Protein AF-0000000066933000 (afdb_homodimer)

Solvent-accessible surface area (backbone atoms only — not comparable to full-atom values): 19437 Å² total; per-residue (Å²): 135,85,81,77,76,78,80,75,81,78,77,77,77,77,74,79,70,77,75,73,72,78,76,75,76,78,71,86,73,75,56,60,45,64,67,55,43,50,50,52,51,55,52,52,48,42,40,51,27,33,88,47,58,68,61,16,49,54,48,44,64,66,39,42,28,76,71,16,34,32,34,24,52,22,59,24,55,76,69,72,42,78,71,90,50,71,71,32,72,26,35,65,54,39,50,55,54,54,72,73,40,86,55,52,41,56,75,41,80,74,46,74,30,39,23,71,42,44,25,33,37,39,35,35,36,32,41,36,49,68,72,33,80,40,70,27,42,30,39,38,43,31,38,45,42,96,89,68,19,35,42,30,35,44,36,24,19,18,29,48,39,49,34,51,21,64,53,31,45,77,41,75,50,78,74,84,125,135,84,81,77,77,77,78,74,80,79,78,78,79,77,76,79,71,77,76,72,73,80,74,74,76,78,72,87,74,74,57,62,44,63,68,54,42,49,49,52,52,54,52,50,48,42,40,50,27,33,88,47,58,67,59,17,49,55,49,44,63,66,39,42,28,75,72,16,34,33,32,25,51,22,58,24,56,75,68,72,44,79,70,90,50,71,70,31,72,26,33,65,54,38,51,53,53,53,71,72,40,84,55,52,42,58,76,41,81,74,46,76,32,39,24,71,42,44,25,36,36,37,34,36,35,31,40,36,49,68,75,33,80,41,70,28,42,30,40,37,42,31,37,45,42,96,88,69,19,34,40,30,35,44,35,24,19,17,30,48,39,49,34,49,21,64,53,31,44,75,44,75,48,78,74,85,125

Organism: NCBI:txid1442368

pLDDT: mean 86.89, std 22.93, range [28.78, 99.0]

Foldseek 3Di:
DPPPPPPPPPPPPPPPPPPPDPPPDPPPQFFQDLVLQVVLVVLVLCLQQPPPLVSNLVSLVVAADQQEWEFEQLVCVLVVHDHDDTPDTGSVRVSVVRSPDHHFPQKAWPDWDRDPRFKIKTWIWGQGQAQSPDIKTKMWIFGADSSRHTRYIYMYIDSVRNCVNNPDDDDDDDDPD/DPPPPPPDPPPPPPPPPPPPDDPPDPPPQFFQDLVLQVVLVVLVLCLQQPPPLVSNLVSLVVAADQQEWEFEQLVCVLVVHDHDDTPDTGSVRVSVVRSPDHHFDQKAWPDWDRDPRFKIKTWIWGQGQAQSPDIKTKMWIFGADSSRHTRYIYMYIDSVRNCVNNPDDDDDDDPPD

Structure (mmCIF, N/CA/C/O backbone):
data_AF-0000000066933000-model_v1
#
loop_
_entity.id
_entity.type
_entity.pdbx_description
1 polymer 'SnoaL-like domain-containing protein'
#
loop_
_atom_site.group_PDB
_atom_site.id
_atom_site.type_symbol
_atom_site.label_atom_id
_atom_site.label_alt_id
_atom_site.label_comp_id
_atom_site.label_asym_id
_atom_site.label_entity_id
_atom_site.label_seq_id
_atom_site.pdbx_PDB_ins_code
_atom_site.Cartn_x
_atom_site.Cartn_y
_atom_site.Cartn_z
_atom_site.occupancy
_atom_site.B_iso_or_equiv
_atom_site.auth_seq_id
_atom_site.auth_comp_id
_atom_site.auth_asym_id
_atom_site.auth_atom_id
_atom_site.pdbx_PDB_model_num
ATOM 1 N N . MET A 1 1 ? 15.797 6.723 -64.125 1 30.34 1 MET A N 1
ATOM 2 C CA . MET A 1 1 ? 15.055 7.508 -63.125 1 30.34 1 MET A CA 1
ATOM 3 C C . MET A 1 1 ? 14.555 6.621 -62 1 30.34 1 MET A C 1
ATOM 5 O O . MET A 1 1 ? 13.703 5.758 -62.188 1 30.34 1 MET A O 1
ATOM 9 N N . LYS A 1 2 ? 15.508 6.234 -61.031 1 42.03 2 LYS A N 1
ATOM 10 C CA . LYS A 1 2 ? 15.336 5.355 -59.875 1 42.03 2 LYS A CA 1
ATOM 11 C C . LYS A 1 2 ? 14.344 5.945 -58.875 1 42.03 2 LYS A C 1
ATOM 13 O O . LYS A 1 2 ? 14.5 7.086 -58.438 1 42.03 2 LYS A O 1
ATOM 18 N N . VAL A 1 3 ? 13.055 5.547 -58.969 1 38.25 3 VAL A N 1
ATOM 19 C CA . VAL A 1 3 ? 11.945 5.922 -58.094 1 38.25 3 VAL A CA 1
ATOM 20 C C . VAL A 1 3 ? 12.258 5.535 -56.656 1 38.25 3 VAL A C 1
ATOM 22 O O . VAL A 1 3 ? 12.492 4.363 -56.344 1 38.25 3 VAL A O 1
ATOM 25 N N . LEU A 1 4 ? 13.008 6.371 -55.938 1 39.5 4 LEU A N 1
ATOM 26 C CA . LEU A 1 4 ? 13.219 6.312 -54.5 1 39.5 4 LEU A CA 1
ATOM 27 C C . LEU A 1 4 ? 11.891 6.371 -53.75 1 39.5 4 LEU A C 1
ATOM 29 O O . LEU A 1 4 ? 11.18 7.379 -53.812 1 39.5 4 LEU A O 1
ATOM 33 N N . SER A 1 5 ? 11.172 5.234 -53.719 1 37.62 5 SER A N 1
ATOM 34 C CA . SER A 1 5 ? 9.969 5.164 -52.875 1 37.62 5 SER A CA 1
ATOM 35 C C . SER A 1 5 ? 10.289 5.398 -51.406 1 37.62 5 SER A C 1
ATOM 37 O O . SER A 1 5 ? 11.117 4.691 -50.844 1 37.62 5 SER A O 1
ATOM 39 N N . LEU A 1 6 ? 10.18 6.617 -51 1 39.97 6 LEU A N 1
ATOM 40 C CA . LEU A 1 6 ? 10.258 7.012 -49.594 1 39.97 6 LEU A CA 1
ATOM 41 C C . LEU A 1 6 ? 9.164 6.332 -48.781 1 39.97 6 LEU A C 1
ATOM 43 O O . LEU A 1 6 ? 7.977 6.48 -49.062 1 39.97 6 LEU A O 1
ATOM 47 N N . LEU A 1 7 ? 9.453 5.172 -48.125 1 38.19 7 LEU A N 1
ATOM 48 C CA . LEU A 1 7 ? 8.57 4.508 -47.188 1 38.19 7 LEU A CA 1
ATOM 49 C C . LEU A 1 7 ? 8.367 5.371 -45.938 1 38.19 7 LEU A C 1
ATOM 51 O O . LEU A 1 7 ? 9.336 5.762 -45.281 1 38.19 7 LEU A O 1
ATOM 55 N N . THR A 1 8 ? 7.371 6.234 -45.938 1 40.56 8 THR A N 1
ATOM 56 C CA . THR A 1 8 ? 7 7 -44.75 1 40.56 8 THR A CA 1
ATOM 57 C C . THR A 1 8 ? 6.57 6.074 -43.625 1 40.56 8 THR A C 1
ATOM 59 O O . THR A 1 8 ? 5.73 5.191 -43.844 1 40.56 8 THR A O 1
ATOM 62 N N . PRO A 1 9 ? 7.43 5.906 -42.625 1 40.84 9 PRO A N 1
ATOM 63 C CA . PRO A 1 9 ? 6.992 5.137 -41.438 1 40.84 9 PRO A CA 1
ATOM 64 C C . PRO A 1 9 ? 5.781 5.758 -40.75 1 40.84 9 PRO A C 1
ATOM 66 O O . PRO A 1 9 ? 5.777 6.957 -40.469 1 40.84 9 PRO A O 1
ATOM 69 N N . MET A 1 10 ? 4.562 5.262 -41.031 1 37.81 10 MET A N 1
ATOM 70 C CA . MET A 1 10 ? 3.387 5.648 -40.25 1 37.81 10 MET A CA 1
ATOM 71 C C . MET A 1 10 ? 3.541 5.25 -38.812 1 37.81 10 MET A C 1
ATOM 73 O O . MET A 1 10 ? 3.748 4.078 -38.5 1 37.81 10 MET A O 1
ATOM 77 N N . SER A 1 11 ? 3.982 6.168 -38 1 35.53 11 SER A N 1
ATOM 78 C CA . SER A 1 11 ? 4.004 6.016 -36.531 1 35.53 11 SER A CA 1
ATOM 79 C C . SER A 1 11 ? 2.598 5.816 -35.969 1 35.53 11 SER A C 1
ATOM 81 O O . SER A 1 11 ? 1.732 6.68 -36.156 1 35.53 11 SER A O 1
ATOM 83 N N . LEU A 1 12 ? 2.1 4.582 -35.875 1 37.06 12 LEU A N 1
ATOM 84 C CA . LEU A 1 12 ? 0.88 4.285 -35.125 1 37.06 12 LEU A CA 1
ATOM 85 C C . LEU A 1 12 ? 1.026 4.688 -33.656 1 37.06 12 LEU A C 1
ATOM 87 O O . LEU A 1 12 ? 1.862 4.133 -32.938 1 37.06 12 LEU A O 1
ATOM 91 N N . MET A 1 13 ? 0.668 5.891 -33.344 1 32.25 13 MET A N 1
ATOM 92 C CA . MET A 1 13 ? 0.475 6.277 -31.953 1 32.25 13 MET A CA 1
ATOM 93 C C . MET A 1 13 ? -0.605 5.426 -31.297 1 32.25 13 MET A C 1
ATOM 95 O O . MET A 1 13 ? -1.776 5.5 -31.672 1 32.25 13 MET A O 1
ATOM 99 N N . ALA A 1 14 ? -0.29 4.199 -30.859 1 34.88 14 ALA A N 1
ATOM 100 C CA . ALA A 1 14 ? -1.213 3.465 -30 1 34.88 14 ALA A CA 1
ATOM 101 C C . ALA A 1 14 ? -1.528 4.258 -28.734 1 34.88 14 ALA A C 1
ATOM 103 O O . ALA A 1 14 ? -0.643 4.512 -27.906 1 34.88 14 ALA A O 1
ATOM 104 N N . GLY A 1 15 ? -2.506 5.145 -28.797 1 30.02 15 GLY A N 1
ATOM 105 C CA . GLY A 1 15 ? -3.031 5.77 -27.594 1 30.02 15 GLY A CA 1
ATOM 106 C C . GLY A 1 15 ? -3.455 4.766 -26.547 1 30.02 15 GLY A C 1
ATOM 107 O O . GLY A 1 15 ? -4.273 3.881 -26.812 1 30.02 15 GLY A O 1
ATOM 108 N N . VAL A 1 16 ? -2.648 4.523 -25.547 1 33.88 16 VAL A N 1
ATOM 109 C CA . VAL A 1 16 ? -3.002 3.73 -24.375 1 33.88 16 VAL A CA 1
ATOM 110 C C . VAL A 1 16 ? -4.203 4.355 -23.672 1 33.88 16 VAL A C 1
ATOM 112 O O . VAL A 1 16 ? -4.09 5.434 -23.078 1 33.88 16 VAL A O 1
ATOM 115 N N . MET A 1 17 ? -5.445 4.254 -24.219 1 28.78 17 MET A N 1
ATOM 116 C CA . MET A 1 17 ? -6.609 4.605 -23.406 1 28.78 17 MET A CA 1
ATOM 117 C C . MET A 1 17 ? -6.594 3.865 -22.078 1 28.78 17 MET A C 1
ATOM 119 O O . MET A 1 17 ? -6.391 2.65 -22.047 1 28.78 17 MET A O 1
ATOM 123 N N . ALA A 1 18 ? -6.32 4.527 -21.078 1 33.41 18 ALA A N 1
ATOM 124 C CA . ALA A 1 18 ? -6.559 3.994 -19.734 1 33.41 18 ALA A CA 1
ATOM 125 C C . ALA A 1 18 ? -7.984 3.477 -19.594 1 33.41 18 ALA A C 1
ATOM 127 O O . ALA A 1 18 ? -8.945 4.246 -19.703 1 33.41 18 ALA A O 1
ATOM 128 N N . ALA A 1 19 ? -8.289 2.264 -20.016 1 29.55 19 ALA A N 1
ATOM 129 C CA . ALA A 1 19 ? -9.617 1.689 -19.844 1 29.55 19 ALA A CA 1
ATOM 130 C C . ALA A 1 19 ? -10.141 1.921 -18.422 1 29.55 19 ALA A C 1
ATOM 132 O O . ALA A 1 19 ? -9.508 1.52 -17.453 1 29.55 19 ALA A O 1
ATOM 133 N N . ALA A 1 20 ? -10.961 2.979 -18.203 1 35.22 20 ALA A N 1
ATOM 134 C CA . ALA A 1 20 ? -11.734 3.129 -16.969 1 35.22 20 ALA A CA 1
ATOM 135 C C . ALA A 1 20 ? -12.383 1.807 -16.562 1 35.22 20 ALA A C 1
ATOM 137 O O . ALA A 1 20 ? -12.938 1.097 -17.406 1 35.22 20 ALA A O 1
ATOM 138 N N . THR A 1 21 ? -11.961 1.169 -15.609 1 32.56 21 THR A N 1
ATOM 139 C CA . THR A 1 21 ? -12.602 -0.051 -15.133 1 32.56 21 THR A CA 1
ATOM 140 C C . THR A 1 21 ? -14.117 0.145 -15.008 1 32.56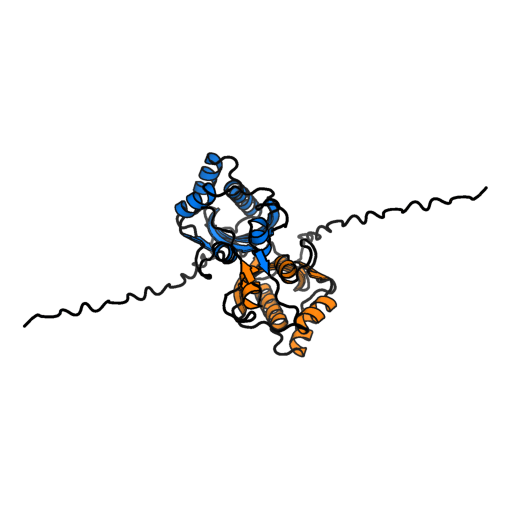 21 THR A C 1
ATOM 142 O O . THR A 1 21 ? -14.57 1.124 -14.414 1 32.56 21 THR A O 1
ATOM 145 N N . PRO A 1 22 ? -14.891 -0.448 -15.828 1 33.5 22 PRO A N 1
ATOM 146 C CA . PRO A 1 22 ? -16.344 -0.308 -15.719 1 33.5 22 PRO A CA 1
ATOM 147 C C . PRO A 1 22 ? -16.828 -0.381 -14.273 1 33.5 22 PRO A C 1
ATOM 149 O O . PRO A 1 22 ? -16.359 -1.219 -13.5 1 33.5 22 PRO A O 1
ATOM 152 N N . LYS A 1 23 ? -17.328 0.683 -13.711 1 37.75 23 LYS A N 1
ATOM 153 C CA . LYS A 1 23 ? -18.109 0.602 -12.477 1 37.75 23 LYS A CA 1
ATOM 154 C C . LYS A 1 23 ? -19.297 -0.342 -12.633 1 37.75 23 LYS A C 1
ATOM 156 O O . LYS A 1 23 ? -20.078 -0.206 -13.57 1 37.75 23 LYS A O 1
ATOM 161 N N . ARG A 1 24 ? -19.203 -1.498 -12.148 1 38.12 24 ARG A N 1
ATOM 162 C CA . ARG A 1 24 ? -20.328 -2.43 -12.172 1 38.12 24 ARG A CA 1
ATOM 163 C C . ARG A 1 24 ? -21.625 -1.733 -11.766 1 38.12 24 ARG A C 1
ATOM 165 O O . ARG A 1 24 ? -21.625 -0.831 -10.93 1 38.12 24 ARG A O 1
ATOM 172 N N . ASP A 1 25 ? -22.641 -1.711 -12.531 1 37.75 25 ASP A N 1
ATOM 173 C CA . ASP A 1 25 ? -24 -1.274 -12.227 1 37.75 25 ASP A CA 1
ATOM 174 C C . ASP A 1 25 ? -24.438 -1.767 -10.852 1 37.75 25 ASP A C 1
ATOM 176 O O . ASP A 1 25 ? -24.203 -2.924 -10.492 1 37.75 25 ASP A O 1
ATOM 180 N N . ALA A 1 26 ? -24.625 -1.041 -9.859 1 42.19 26 ALA A N 1
ATOM 181 C CA . ALA A 1 26 ? -25.094 -1.275 -8.5 1 42.19 26 ALA A CA 1
ATOM 182 C C . ALA A 1 26 ? -26.234 -2.293 -8.477 1 42.19 26 ALA A C 1
ATOM 184 O O . ALA A 1 26 ? -26.859 -2.514 -7.438 1 42.19 26 ALA A O 1
ATOM 185 N N . SER A 1 27 ? -26.844 -2.584 -9.562 1 41.94 27 SER A N 1
ATOM 186 C CA . SER A 1 27 ? -28.047 -3.365 -9.266 1 41.94 27 SER A CA 1
ATOM 187 C C . SER A 1 27 ? -27.75 -4.496 -8.297 1 41.94 27 SER A C 1
ATOM 189 O O . SER A 1 27 ? -28.234 -4.496 -7.16 1 41.94 27 SER A O 1
ATOM 191 N N . TRP A 1 28 ? -28.188 -5.93 -8.656 1 43.16 28 TRP A N 1
ATOM 192 C CA . TRP A 1 28 ? -28.422 -7.07 -7.773 1 43.16 28 TRP A CA 1
ATOM 193 C C . TRP A 1 28 ? -27.109 -7.641 -7.246 1 43.16 28 TRP A C 1
ATOM 195 O O . TRP A 1 28 ? -27.078 -8.766 -6.738 1 43.16 28 TRP A O 1
ATOM 205 N N . GLN A 1 29 ? -25.953 -7.266 -7.746 1 56.78 29 GLN A N 1
ATOM 206 C CA . GLN A 1 29 ? -24.875 -8.148 -7.328 1 56.78 29 GLN A CA 1
ATOM 207 C C . GLN A 1 29 ? -24.438 -7.844 -5.898 1 56.78 29 GLN A C 1
ATOM 209 O O . GLN A 1 29 ? -24.141 -6.695 -5.566 1 56.78 29 GLN A O 1
ATOM 214 N N . SER A 1 30 ? -24.688 -8.82 -4.988 1 81.38 30 SER A N 1
ATOM 215 C CA . SER A 1 30 ? -24.375 -8.797 -3.562 1 81.38 30 SER A CA 1
ATOM 216 C C . SER A 1 30 ? -22.922 -8.438 -3.324 1 81.38 30 SER A C 1
ATOM 218 O O . SER A 1 30 ? -22.047 -8.766 -4.141 1 81.38 30 SER A O 1
ATOM 220 N N . CYS A 1 31 ? -22.719 -7.59 -2.469 1 93.62 31 CYS A N 1
ATOM 221 C CA . CYS A 1 31 ? -21.375 -7.203 -2.033 1 93.62 31 CYS A CA 1
ATOM 222 C C . CYS A 1 31 ? -20.578 -8.422 -1.612 1 93.62 31 CYS A C 1
ATOM 224 O O . CYS A 1 31 ? -21.141 -9.422 -1.159 1 93.62 31 CYS A O 1
ATOM 226 N N . VAL A 1 32 ? -19.297 -8.367 -1.973 1 97.69 32 VAL A N 1
ATOM 227 C CA . VAL A 1 32 ? -18.391 -9.375 -1.433 1 97.69 32 VAL A CA 1
ATOM 228 C C . VAL A 1 32 ? -18.547 -9.461 0.084 1 97.69 32 VAL A C 1
ATOM 230 O O . VAL A 1 32 ? -18.578 -8.43 0.766 1 97.69 32 VAL A O 1
ATOM 233 N N . SER A 1 33 ? -18.734 -10.641 0.58 1 97.06 33 SER A N 1
ATOM 234 C CA . SER A 1 33 ? -18.797 -10.805 2.027 1 97.06 33 SER A CA 1
ATOM 235 C C . SER A 1 33 ? -17.406 -10.836 2.654 1 97.06 33 SER A C 1
ATOM 237 O O . SER A 1 33 ? -16.422 -11.094 1.965 1 97.06 33 SER A O 1
ATOM 239 N N . GLN A 1 34 ? -17.375 -10.602 3.941 1 97.31 34 GLN A N 1
ATOM 240 C CA . GLN A 1 34 ? -16.094 -10.695 4.648 1 97.31 34 GLN A CA 1
ATOM 241 C C . GLN A 1 34 ? -15.523 -12.109 4.578 1 97.31 34 GLN A C 1
ATOM 243 O O . GLN A 1 34 ? -14.312 -12.289 4.434 1 97.31 34 GLN A O 1
ATOM 248 N N . ALA A 1 35 ? -16.359 -13.055 4.664 1 98.12 35 ALA A N 1
ATOM 249 C CA . ALA A 1 35 ? -15.93 -14.445 4.566 1 98.12 35 ALA A CA 1
ATOM 250 C C . ALA A 1 35 ? -15.336 -14.734 3.191 1 98.12 35 ALA A C 1
ATOM 252 O O . ALA A 1 35 ? -14.305 -15.406 3.082 1 98.12 35 ALA A O 1
ATOM 253 N N . ASP A 1 36 ? -15.977 -14.25 2.146 1 98.31 36 ASP A N 1
ATOM 254 C CA . ASP A 1 36 ? -15.438 -14.406 0.797 1 98.31 36 ASP A CA 1
ATOM 255 C C . ASP A 1 36 ? -14.086 -13.711 0.658 1 98.31 36 ASP A C 1
ATOM 257 O O . ASP A 1 36 ? -13.156 -14.258 0.059 1 98.31 36 ASP A O 1
ATOM 261 N N . ALA A 1 37 ? -14.008 -12.562 1.229 1 98.75 37 ALA A N 1
ATOM 262 C CA . ALA A 1 37 ? -12.766 -11.797 1.175 1 98.75 37 ALA A CA 1
ATOM 263 C C . ALA A 1 37 ? -11.617 -12.586 1.803 1 98.75 37 ALA A C 1
ATOM 265 O O . ALA A 1 37 ? -10.539 -12.703 1.214 1 98.75 37 ALA A O 1
ATOM 266 N N . GLU A 1 38 ? -11.852 -13.102 2.934 1 98.81 38 GLU A N 1
ATOM 267 C CA . GLU A 1 38 ? -10.828 -13.875 3.637 1 98.81 38 GLU A CA 1
ATOM 268 C C . GLU A 1 38 ?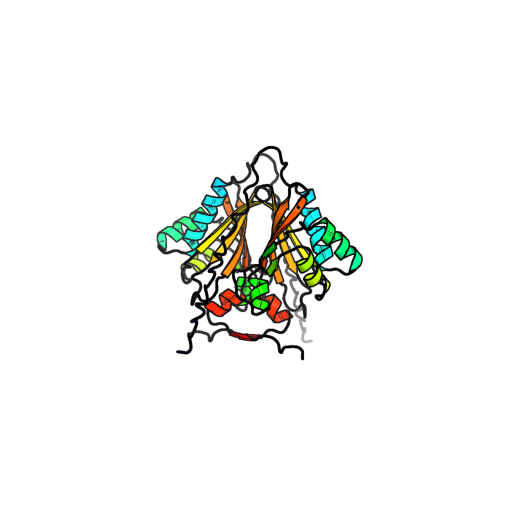 -10.453 -15.133 2.859 1 98.81 38 GLU A C 1
ATOM 270 O O . GLU A 1 38 ? -9.281 -15.492 2.779 1 98.81 38 GLU A O 1
ATOM 275 N N . SER A 1 39 ? -11.422 -15.727 2.283 1 98.81 39 SER A N 1
ATOM 276 C CA . SER A 1 39 ? -11.172 -16.906 1.468 1 98.81 39 SER A CA 1
ATOM 277 C C . SER A 1 39 ? -10.312 -16.578 0.252 1 98.81 39 SER A C 1
ATOM 279 O O . SER A 1 39 ? -9.383 -17.312 -0.087 1 98.81 39 SER A O 1
ATOM 281 N N . ILE A 1 40 ? -10.617 -15.531 -0.375 1 98.88 40 ILE A N 1
ATOM 282 C CA . ILE A 1 40 ? -9.891 -15.07 -1.552 1 98.88 40 ILE A CA 1
ATOM 283 C C . ILE A 1 40 ? -8.43 -14.805 -1.182 1 98.88 40 ILE A C 1
ATOM 285 O O . ILE A 1 40 ? -7.516 -15.266 -1.87 1 98.88 40 ILE A O 1
ATOM 289 N N . VAL A 1 41 ? -8.195 -14.141 -0.085 1 98.94 41 VAL A N 1
ATOM 290 C CA . VAL A 1 41 ? -6.832 -13.82 0.339 1 98.94 41 VAL A CA 1
ATOM 291 C C . VAL A 1 41 ? -6.078 -15.102 0.675 1 98.94 41 VAL A C 1
ATOM 293 O O . VAL A 1 41 ? -4.918 -15.266 0.292 1 98.94 41 VAL A O 1
ATOM 296 N N . ASN A 1 42 ? -6.75 -16 1.328 1 98.81 42 ASN A N 1
ATOM 297 C CA . ASN A 1 42 ? -6.113 -17.281 1.656 1 98.81 42 ASN A CA 1
ATOM 298 C C . ASN A 1 42 ? -5.715 -18.047 0.4 1 98.81 42 ASN A C 1
ATOM 300 O O . ASN A 1 42 ? -4.637 -18.641 0.349 1 98.81 42 ASN A O 1
ATOM 304 N N . GLN A 1 43 ? -6.547 -18.047 -0.569 1 98.88 43 GLN A N 1
ATOM 305 C CA . GLN A 1 43 ? -6.223 -18.688 -1.841 1 98.88 43 GLN A CA 1
ATOM 306 C C . GLN A 1 43 ? -5.066 -17.969 -2.537 1 98.88 43 GLN A C 1
ATOM 308 O O . GLN A 1 43 ? -4.176 -18.625 -3.092 1 98.88 43 GLN A O 1
ATOM 313 N N . TYR A 1 44 ? -5.094 -16.703 -2.508 1 98.94 44 TYR A N 1
ATOM 314 C CA . TYR A 1 44 ? -4.008 -15.938 -3.119 1 98.94 44 TYR A CA 1
ATOM 315 C C . TYR A 1 44 ? -2.678 -16.266 -2.447 1 98.94 44 TYR A C 1
ATOM 317 O O . TYR A 1 44 ? -1.649 -16.375 -3.119 1 98.94 44 TYR A O 1
ATOM 325 N N . ILE A 1 45 ? -2.676 -16.438 -1.126 1 98.88 45 ILE A N 1
ATOM 326 C CA . ILE A 1 45 ? -1.479 -16.781 -0.367 1 98.88 45 ILE A CA 1
ATOM 327 C C . ILE A 1 45 ? -0.962 -18.156 -0.815 1 98.88 45 ILE A C 1
ATOM 329 O O . ILE A 1 45 ? 0.247 -18.344 -0.952 1 98.88 45 ILE A O 1
ATOM 333 N N . ILE A 1 46 ? -1.851 -19.109 -1.128 1 98.69 46 ILE A N 1
ATOM 334 C CA . ILE A 1 46 ? -1.463 -20.422 -1.641 1 98.69 46 ILE A CA 1
ATOM 335 C C . ILE A 1 46 ? -0.672 -20.25 -2.936 1 98.69 46 ILE A C 1
ATOM 337 O O . ILE A 1 46 ? 0.339 -20.922 -3.145 1 98.69 46 ILE A O 1
ATOM 341 N N . ILE A 1 47 ? -1.121 -19.359 -3.736 1 98.81 47 ILE A N 1
ATOM 342 C CA . ILE A 1 47 ? -0.454 -19.094 -5.008 1 98.81 47 ILE A CA 1
ATOM 343 C C . ILE A 1 47 ? 0.939 -18.531 -4.754 1 98.81 47 ILE A C 1
ATOM 345 O O . ILE A 1 47 ? 1.923 -18.984 -5.336 1 98.81 47 ILE A O 1
ATOM 349 N N . LEU A 1 48 ? 1.094 -17.594 -3.869 1 98.56 48 LEU A N 1
ATOM 350 C CA . LEU A 1 48 ? 2.357 -16.922 -3.605 1 98.56 48 LEU A CA 1
ATOM 351 C C . LEU A 1 48 ? 3.365 -17.875 -2.973 1 98.56 48 LEU A C 1
ATOM 353 O O . LEU A 1 48 ? 4.555 -17.828 -3.287 1 98.56 48 LEU A O 1
ATOM 357 N N . GLU A 1 49 ? 2.881 -18.672 -2.072 1 98.19 49 GLU A N 1
ATOM 358 C CA . GLU A 1 49 ? 3.771 -19.609 -1.385 1 98.19 49 GLU A CA 1
ATOM 359 C C . GLU A 1 49 ? 4.148 -20.781 -2.287 1 98.19 49 GLU A C 1
ATOM 361 O O . GLU A 1 49 ? 5.281 -21.266 -2.246 1 98.19 49 GLU A O 1
ATOM 366 N N . HIS A 1 50 ? 3.248 -21.312 -2.951 1 98.06 50 HIS A N 1
ATOM 367 C CA . HIS A 1 50 ? 3.254 -22.438 -3.873 1 98.06 50 HIS A CA 1
ATOM 368 C C . HIS A 1 50 ? 4.195 -23.531 -3.391 1 98.06 50 HIS A C 1
ATOM 370 O O . HIS A 1 50 ? 5.02 -24.047 -4.16 1 98.06 50 HIS A O 1
ATOM 376 N N . THR A 1 51 ? 4.082 -23.875 -2.162 1 97.19 51 THR A N 1
ATOM 377 C CA . THR A 1 51 ? 4.805 -25.016 -1.606 1 97.19 51 THR A CA 1
ATOM 378 C C . THR A 1 51 ? 4.48 -26.281 -2.379 1 97.19 51 THR A C 1
ATOM 380 O O . THR A 1 51 ? 5.316 -27.188 -2.475 1 97.19 51 THR A O 1
ATOM 383 N N . ASP A 1 52 ? 3.242 -26.391 -2.83 1 97.62 52 ASP A N 1
ATOM 384 C CA . ASP A 1 52 ? 2.777 -27.359 -3.807 1 97.62 52 ASP A CA 1
ATOM 385 C C . ASP A 1 52 ? 2.389 -26.688 -5.121 1 97.62 52 ASP A C 1
ATOM 387 O O . ASP A 1 52 ? 1.313 -26.094 -5.227 1 97.62 52 ASP A O 1
ATOM 391 N N . ALA A 1 53 ? 3.279 -26.891 -6.113 1 97.06 53 ALA A N 1
ATOM 392 C CA . ALA A 1 53 ? 3.125 -26.141 -7.363 1 97.06 53 ALA A CA 1
ATOM 393 C C . ALA A 1 53 ? 1.831 -26.531 -8.07 1 97.06 53 ALA A C 1
ATOM 395 O O . ALA A 1 53 ? 1.151 -25.688 -8.656 1 97.06 53 ALA A O 1
ATOM 396 N N . ALA A 1 54 ? 1.499 -27.734 -8.055 1 97.88 54 ALA A N 1
ATOM 397 C CA . ALA A 1 54 ? 0.285 -28.188 -8.719 1 97.88 54 ALA A CA 1
ATOM 398 C C . ALA A 1 54 ? -0.961 -27.625 -8.047 1 97.88 54 ALA A C 1
ATOM 400 O O . ALA A 1 54 ? -1.883 -27.156 -8.727 1 97.88 54 ALA A O 1
ATOM 401 N N . ALA A 1 55 ? -0.975 -27.703 -6.754 1 98.5 55 ALA A N 1
ATOM 402 C CA . ALA A 1 55 ? -2.1 -27.141 -6.004 1 98.5 55 ALA A CA 1
ATOM 403 C C . ALA A 1 55 ? -2.211 -25.641 -6.215 1 98.5 55 ALA A C 1
ATOM 405 O O . ALA A 1 55 ? -3.312 -25.109 -6.371 1 98.5 55 ALA A O 1
ATOM 406 N N . ALA A 1 56 ? -1.095 -25 -6.234 1 98.75 56 ALA A N 1
ATOM 407 C CA . ALA A 1 56 ? -1.072 -23.562 -6.461 1 98.75 56 ALA A CA 1
ATOM 408 C C . ALA A 1 56 ? -1.594 -23.219 -7.852 1 98.75 56 ALA A C 1
ATOM 410 O O . ALA A 1 56 ? -2.367 -22.266 -8.016 1 98.75 56 ALA A O 1
ATOM 411 N N . ASN A 1 57 ? -1.13 -23.969 -8.789 1 98.81 57 ASN A N 1
ATOM 412 C CA . ASN A 1 57 ? -1.602 -23.75 -10.148 1 98.81 57 ASN A CA 1
ATOM 413 C C . ASN A 1 57 ? -3.115 -23.922 -10.25 1 98.81 57 ASN A C 1
ATOM 415 O O . ASN A 1 57 ? -3.795 -23.078 -10.859 1 98.81 57 ASN A O 1
ATOM 419 N N . ALA A 1 58 ? -3.627 -24.938 -9.672 1 98.81 58 ALA A N 1
ATOM 420 C CA . ALA A 1 58 ? -5.066 -25.172 -9.695 1 98.81 58 ALA A CA 1
ATOM 421 C C . ALA A 1 58 ? -5.824 -24.031 -9.016 1 98.81 58 ALA A C 1
ATOM 423 O O . ALA A 1 58 ? -6.855 -23.578 -9.516 1 98.81 58 ALA A O 1
ATOM 424 N N . THR A 1 59 ? -5.301 -23.641 -7.914 1 98.88 59 THR A N 1
ATOM 425 C CA . THR A 1 59 ? -5.906 -22.516 -7.191 1 98.88 59 THR A CA 1
ATOM 426 C C . THR A 1 59 ? -5.891 -21.25 -8.047 1 98.88 59 THR A C 1
ATOM 428 O O . THR A 1 59 ? -6.898 -20.547 -8.141 1 98.88 59 THR A O 1
ATOM 431 N N . ALA A 1 60 ? -4.797 -20.984 -8.68 1 98.94 60 ALA A N 1
ATOM 432 C CA . ALA A 1 60 ? -4.664 -19.781 -9.516 1 98.94 60 ALA A CA 1
ATOM 433 C C . ALA A 1 60 ? -5.637 -19.828 -10.688 1 98.94 60 ALA A C 1
ATOM 435 O O . ALA A 1 60 ? -6.273 -18.828 -11.016 1 98.94 60 ALA A O 1
ATOM 436 N N . GLN A 1 61 ? -5.742 -21 -11.289 1 98.88 61 GLN A N 1
ATOM 437 C CA . GLN A 1 61 ? -6.652 -21.172 -12.422 1 98.88 61 GLN A CA 1
ATOM 438 C C . GLN A 1 61 ? -8.094 -20.859 -12.016 1 98.88 61 GLN A C 1
ATOM 440 O O . GLN A 1 61 ? -8.852 -20.281 -12.797 1 98.88 61 GLN A O 1
ATOM 445 N N . SER A 1 62 ? -8.422 -21.156 -10.875 1 98.81 62 SER A N 1
ATOM 446 C CA . SER A 1 62 ? -9.797 -20.969 -10.414 1 98.81 62 SER A CA 1
ATOM 447 C C . SER A 1 62 ? -10.023 -19.547 -9.914 1 98.81 62 SER A C 1
ATOM 449 O O . SER A 1 62 ? -11.086 -18.969 -10.133 1 98.81 62 SER A O 1
ATOM 451 N N . LEU A 1 63 ? -9.078 -18.953 -9.281 1 98.94 63 LEU A N 1
ATOM 452 C CA . LEU A 1 63 ? -9.242 -17.688 -8.562 1 98.94 63 LEU A CA 1
ATOM 453 C C . LEU A 1 63 ? -9.109 -16.516 -9.516 1 98.94 63 LEU A C 1
ATOM 455 O O . LEU A 1 63 ? -9.75 -15.477 -9.32 1 98.94 63 LEU A O 1
ATOM 459 N N . LEU A 1 64 ? -8.242 -16.641 -10.547 1 98.94 64 LEU A N 1
ATOM 460 C CA . LEU A 1 64 ? -7.941 -15.5 -11.406 1 98.94 64 LEU A CA 1
ATOM 461 C C . LEU A 1 64 ? -8.875 -15.469 -12.609 1 98.94 64 LEU A C 1
ATOM 463 O O . LEU A 1 64 ? -9.164 -16.5 -13.211 1 98.94 64 LEU A O 1
ATOM 467 N N . ASP A 1 65 ? -9.336 -14.273 -12.891 1 98.69 65 ASP A N 1
ATOM 468 C CA . ASP A 1 65 ? -10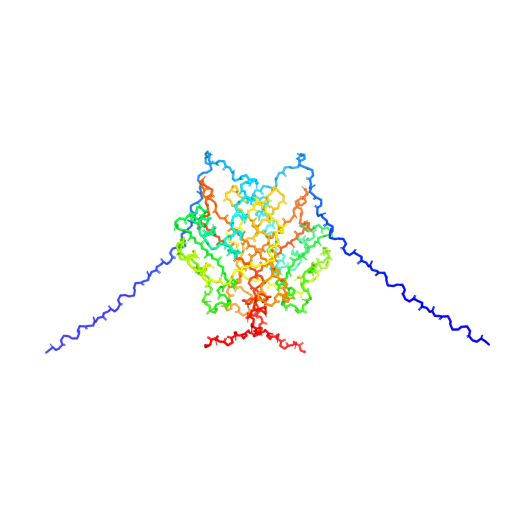.031 -14.047 -14.156 1 98.69 65 ASP A CA 1
ATOM 469 C C . ASP A 1 65 ? -9.094 -14.234 -15.344 1 98.69 65 ASP A C 1
ATOM 471 O O . ASP A 1 65 ? -7.887 -13.984 -15.234 1 98.69 65 ASP A O 1
ATOM 475 N N . GLU A 1 66 ? -9.594 -14.555 -16.516 1 98.19 66 GLU A N 1
ATOM 476 C CA . GLU A 1 66 ? -8.781 -14.797 -17.703 1 98.19 66 GLU A CA 1
ATOM 477 C C . GLU A 1 66 ? -7.988 -13.547 -18.094 1 98.19 66 GLU A C 1
ATOM 479 O O . GLU A 1 66 ? -6.867 -13.656 -18.594 1 98.19 66 GLU A O 1
ATOM 484 N N . ASN A 1 67 ? -8.539 -12.414 -17.812 1 98 67 ASN A N 1
ATOM 485 C CA . ASN A 1 67 ? -7.914 -11.156 -18.203 1 98 67 ASN A CA 1
ATOM 486 C C . ASN A 1 67 ? -7.285 -10.453 -17 1 98 67 ASN A C 1
ATOM 488 O O . ASN A 1 67 ? -7.211 -9.219 -16.969 1 98 67 ASN A O 1
ATOM 492 N N . TYR A 1 68 ? -6.949 -11.273 -16.062 1 98.81 68 TYR A N 1
ATOM 493 C CA . TYR A 1 68 ? -6.348 -10.766 -14.844 1 98.81 68 TYR A CA 1
ATOM 494 C C . TYR A 1 68 ? -5.223 -9.781 -15.156 1 98.81 68 TYR A C 1
ATOM 496 O O . TYR A 1 68 ? -4.398 -10.031 -16.031 1 98.81 68 TYR A O 1
ATOM 504 N N . ILE A 1 69 ? -5.164 -8.578 -14.383 1 98.88 69 ILE A N 1
ATOM 505 C CA . ILE A 1 69 ? -4.102 -7.586 -14.5 1 98.88 69 ILE A CA 1
ATOM 506 C C . ILE A 1 69 ? -3.543 -7.258 -13.125 1 98.88 69 ILE A C 1
ATOM 508 O O . ILE A 1 69 ? -4.301 -7.008 -12.18 1 98.88 69 ILE A O 1
ATOM 512 N N . GLU A 1 70 ? -2.275 -7.309 -13.039 1 98.88 70 GLU A N 1
ATOM 513 C CA . GLU A 1 70 ? -1.596 -6.848 -11.836 1 98.88 70 GLU A CA 1
ATOM 514 C C . GLU A 1 70 ? -0.767 -5.594 -12.117 1 98.88 70 GLU A C 1
ATOM 516 O O . GLU A 1 70 ? -0.041 -5.535 -13.109 1 98.88 70 GLU A O 1
ATOM 521 N N . THR A 1 71 ? -0.895 -4.578 -11.234 1 98.88 71 THR A N 1
ATOM 522 C CA . THR A 1 71 ? -0.103 -3.355 -11.32 1 98.88 71 THR A CA 1
ATOM 523 C C . THR A 1 71 ? 0.59 -3.064 -9.992 1 98.88 71 THR A C 1
ATOM 525 O O . THR A 1 71 ? -0.057 -3.023 -8.945 1 98.88 71 THR A O 1
ATOM 528 N N . SER A 1 72 ? 1.874 -2.895 -10.086 1 98.88 72 SER A N 1
ATOM 529 C CA . SER A 1 72 ? 2.664 -2.529 -8.922 1 98.88 72 SER A CA 1
ATOM 530 C C . SER A 1 72 ? 3.93 -1.777 -9.32 1 98.88 72 SER A C 1
ATOM 532 O O . SER A 1 72 ? 4.859 -2.367 -9.875 1 98.88 72 SER A O 1
ATOM 534 N N . ASP A 1 73 ? 4.055 -0.563 -8.953 1 98.88 73 ASP A N 1
ATOM 535 C CA . ASP A 1 73 ? 5.281 0.189 -9.203 1 98.88 73 ASP A CA 1
ATOM 536 C C . ASP A 1 73 ? 6.406 -0.274 -8.273 1 98.88 73 ASP A C 1
ATOM 538 O O . ASP A 1 73 ? 7.582 -0.187 -8.633 1 98.88 73 ASP A O 1
ATOM 542 N N . SER A 1 74 ? 6.094 -0.815 -7.059 1 98.88 74 SER A N 1
ATOM 543 C CA . SER A 1 74 ? 7.117 -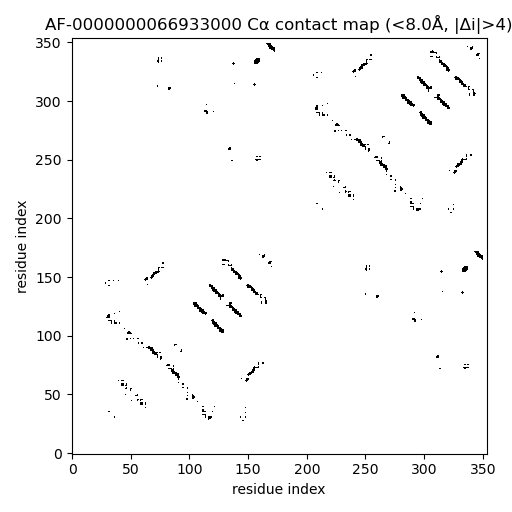1.403 -6.199 1 98.88 74 SER A CA 1
ATOM 544 C C . SER A 1 74 ? 7.836 -2.549 -6.902 1 98.88 74 SER A C 1
ATOM 546 O O . SER A 1 74 ? 9.062 -2.633 -6.867 1 98.88 74 SER A O 1
ATOM 548 N N . ILE A 1 75 ? 7.059 -3.447 -7.562 1 98.31 75 ILE A N 1
ATOM 549 C CA . ILE A 1 75 ? 7.648 -4.562 -8.297 1 98.31 75 ILE A CA 1
ATOM 550 C C . ILE A 1 75 ? 8.461 -4.031 -9.469 1 98.31 75 ILE A C 1
ATOM 552 O O . ILE A 1 75 ? 9.602 -4.457 -9.688 1 98.31 75 ILE A O 1
ATOM 556 N N . LEU A 1 76 ? 7.895 -3.07 -10.195 1 98.44 76 LEU A N 1
ATOM 557 C CA . LEU A 1 76 ? 8.578 -2.527 -11.359 1 98.44 76 LEU A CA 1
ATOM 558 C C . LEU A 1 76 ? 9.891 -1.858 -10.961 1 98.44 76 LEU A C 1
ATOM 560 O O . LEU A 1 76 ? 10.883 -1.952 -11.68 1 98.44 76 LEU A O 1
ATOM 564 N N . SER A 1 77 ? 9.922 -1.21 -9.82 1 98.12 77 SER A N 1
ATOM 565 C CA . SER A 1 77 ? 11.156 -0.611 -9.32 1 98.12 77 SER A CA 1
ATOM 566 C C . SER A 1 77 ? 12.227 -1.672 -9.07 1 98.12 77 SER A C 1
ATOM 568 O O . SER A 1 77 ? 13.391 -1.479 -9.414 1 98.12 77 SER A O 1
ATOM 570 N N . LEU A 1 78 ? 11.805 -2.756 -8.477 1 97.25 78 LEU A N 1
ATOM 571 C CA . LEU A 1 78 ? 12.742 -3.824 -8.148 1 97.25 78 LEU A CA 1
ATOM 572 C C . LEU A 1 78 ? 13.258 -4.5 -9.406 1 97.25 78 LEU A C 1
ATOM 574 O O . LEU A 1 78 ? 14.375 -5.023 -9.43 1 97.25 78 LEU A O 1
ATOM 578 N N . GLU A 1 79 ? 12.461 -4.453 -10.438 1 95.12 79 GLU A N 1
ATOM 579 C CA . GLU A 1 79 ? 12.836 -5.105 -11.688 1 95.12 79 GLU A CA 1
ATOM 580 C C . GLU A 1 79 ? 13.578 -4.141 -12.609 1 95.12 79 GLU A C 1
ATOM 582 O O . GLU A 1 79 ? 14.039 -4.531 -13.688 1 95.12 79 GLU A O 1
ATOM 587 N N . GLY A 1 80 ? 13.648 -2.906 -12.219 1 94.06 80 GLY A N 1
ATOM 588 C CA . GLY A 1 80 ? 14.297 -1.916 -13.062 1 94.06 80 GLY A CA 1
ATOM 589 C C . GLY A 1 80 ? 13.492 -1.565 -14.305 1 94.06 80 GLY A C 1
ATOM 590 O O . GLY A 1 80 ? 14.062 -1.269 -15.352 1 94.06 80 GLY A O 1
ATOM 591 N N . GLN A 1 81 ? 12.203 -1.718 -14.195 1 96.62 81 GLN A N 1
ATOM 592 C CA . GLN A 1 81 ? 11.32 -1.427 -15.312 1 96.62 81 GLN A CA 1
ATOM 593 C C . GLN A 1 81 ? 10.664 -0.057 -15.156 1 96.62 81 GLN A C 1
ATOM 595 O O . GLN A 1 81 ? 10.594 0.478 -14.047 1 96.62 81 GLN A O 1
ATOM 600 N N . PRO A 1 82 ? 10.164 0.516 -16.312 1 97.12 82 PRO A N 1
ATOM 601 C CA . PRO A 1 82 ? 9.445 1.786 -16.188 1 97.12 82 PRO A CA 1
ATOM 602 C C . PRO A 1 82 ? 8.211 1.683 -15.312 1 97.12 82 PRO A C 1
ATOM 604 O O . PRO A 1 82 ? 7.504 0.669 -15.344 1 97.12 82 PRO A O 1
ATOM 607 N N . LEU A 1 83 ? 8 2.75 -14.594 1 98.5 83 LEU A N 1
ATOM 608 C CA . LEU A 1 83 ? 6.852 2.77 -13.695 1 98.5 83 LEU A CA 1
ATOM 609 C C . LEU A 1 83 ? 5.586 3.18 -14.438 1 98.5 83 LEU A C 1
ATOM 611 O O . LEU A 1 83 ? 5.656 3.711 -15.547 1 98.5 83 LEU A O 1
ATOM 615 N N . GLY A 1 84 ? 4.426 2.846 -13.859 1 97.81 84 GLY A N 1
ATOM 616 C CA . GLY A 1 84 ? 3.148 3.326 -14.352 1 97.81 84 GLY A CA 1
ATOM 617 C C . GLY A 1 84 ? 2.482 2.363 -15.32 1 97.81 84 GLY A C 1
ATOM 618 O O . GLY A 1 84 ? 1.497 2.713 -15.969 1 97.81 84 GLY A O 1
ATOM 619 N N . THR A 1 85 ? 3.066 1.192 -15.414 1 97.88 85 THR A N 1
ATOM 620 C CA . THR A 1 85 ? 2.5 0.188 -16.312 1 97.88 85 THR A CA 1
ATOM 621 C C . THR A 1 85 ? 2.143 -1.08 -15.531 1 97.88 85 THR A C 1
ATOM 623 O O . THR A 1 85 ? 2.432 -1.19 -14.344 1 97.88 85 THR A O 1
ATOM 626 N N . ALA A 1 86 ? 1.467 -1.995 -16.25 1 98.56 86 ALA A N 1
ATOM 627 C CA . ALA A 1 86 ? 1.117 -3.271 -15.633 1 98.56 86 ALA A CA 1
ATOM 628 C C . ALA A 1 86 ? 2.357 -4.137 -15.422 1 98.56 86 ALA A C 1
ATOM 630 O O . ALA A 1 86 ? 3.26 -4.152 -16.266 1 98.56 86 ALA A O 1
ATOM 631 N N . THR A 1 87 ? 2.338 -4.855 -14.312 1 98.56 87 THR A N 1
ATOM 632 C CA . THR A 1 87 ? 3.381 -5.832 -14.016 1 98.56 87 THR A CA 1
ATOM 633 C C . THR A 1 87 ? 3.107 -7.148 -14.742 1 98.56 87 THR A C 1
ATOM 635 O O . THR A 1 87 ? 4.031 -7.781 -15.258 1 98.56 87 THR A O 1
ATOM 638 N N . PHE A 1 88 ? 1.847 -7.551 -14.719 1 98.19 88 PHE A N 1
ATOM 639 C CA . PHE A 1 88 ? 1.38 -8.734 -15.438 1 98.19 88 PHE A CA 1
ATOM 640 C C . PHE A 1 88 ? 0.064 -8.445 -16.156 1 98.19 88 PHE A C 1
ATOM 642 O O . PHE A 1 88 ? -0.816 -7.781 -15.602 1 98.19 88 PHE A O 1
ATOM 649 N N . VAL A 1 89 ? 0.021 -8.953 -17.359 1 98.5 89 VAL A N 1
ATOM 650 C CA . VAL A 1 89 ? -1.213 -8.898 -18.125 1 98.5 89 VAL A CA 1
ATOM 651 C C . VAL A 1 89 ? -1.611 -10.305 -18.578 1 98.5 89 VAL A C 1
ATOM 653 O O . VAL A 1 89 ? -0.904 -10.938 -19.359 1 98.5 89 VAL A O 1
ATOM 656 N N . GLY A 1 90 ? -2.703 -10.766 -18.016 1 98.62 90 GLY A N 1
ATOM 657 C CA . GLY A 1 90 ? -3.199 -12.086 -18.359 1 98.62 90 GLY A CA 1
ATOM 658 C C . GLY A 1 90 ? -2.938 -13.125 -17.281 1 98.62 90 GLY A C 1
ATOM 659 O O . GLY A 1 90 ? -1.858 -13.148 -16.688 1 98.62 90 GLY A O 1
ATOM 660 N N . LYS A 1 91 ? -3.932 -13.984 -17.141 1 98.69 91 LYS A N 1
ATOM 661 C CA . LYS A 1 91 ? -3.898 -15.047 -16.141 1 98.69 91 LYS A CA 1
ATOM 662 C C . LYS A 1 91 ? -2.701 -15.969 -16.359 1 98.69 91 LYS A C 1
ATOM 664 O O . LYS A 1 91 ? -1.946 -16.234 -15.422 1 98.69 91 LYS A O 1
ATOM 669 N N . ASP A 1 92 ? -2.459 -16.391 -17.547 1 98.44 92 ASP A N 1
ATOM 670 C CA . ASP A 1 92 ? -1.401 -17.344 -17.844 1 98.44 92 ASP A CA 1
ATOM 671 C C . ASP A 1 92 ? -0.022 -16.75 -17.578 1 98.44 92 ASP A C 1
ATOM 673 O O . ASP A 1 92 ? 0.857 -17.406 -17.031 1 98.44 92 ASP A O 1
ATOM 677 N N . ASN A 1 93 ? 0.089 -15.516 -18 1 98.25 93 ASN A N 1
ATOM 678 C CA . ASN A 1 93 ? 1.365 -14.844 -17.781 1 98.25 93 ASN A CA 1
ATOM 679 C C . ASN A 1 93 ? 1.664 -14.688 -16.281 1 98.25 93 ASN A C 1
ATOM 681 O O . ASN A 1 93 ? 2.803 -14.875 -15.852 1 98.25 93 ASN A O 1
ATOM 685 N N . TYR A 1 94 ? 0.69 -14.391 -15.602 1 98.75 94 TYR A N 1
ATOM 686 C CA . TYR A 1 94 ? 0.862 -14.258 -14.156 1 98.75 94 TYR A CA 1
ATOM 687 C C . TYR A 1 94 ? 1.255 -15.586 -13.531 1 98.75 94 TYR A C 1
ATOM 689 O O . TYR A 1 94 ? 2.221 -15.656 -12.773 1 98.75 94 TYR A O 1
ATOM 697 N N . ILE A 1 95 ? 0.466 -16.578 -13.852 1 98.75 95 ILE A N 1
ATOM 698 C CA . ILE A 1 95 ? 0.691 -17.891 -13.258 1 98.75 95 ILE A CA 1
ATOM 699 C C . ILE A 1 95 ? 2.102 -18.375 -13.594 1 98.75 95 ILE A C 1
ATOM 701 O O . ILE A 1 95 ? 2.844 -18.812 -12.711 1 98.75 95 ILE A O 1
ATOM 705 N N . ASN A 1 96 ? 2.475 -18.25 -14.805 1 97.81 96 ASN A N 1
ATOM 706 C CA . ASN A 1 96 ? 3.814 -18.672 -15.211 1 97.81 96 ASN A CA 1
ATOM 707 C C . ASN A 1 96 ? 4.895 -17.875 -14.477 1 97.81 96 ASN A C 1
ATOM 709 O O . ASN A 1 96 ? 5.871 -18.453 -14 1 97.81 96 ASN A O 1
ATOM 713 N N . GLY A 1 97 ? 4.703 -16.609 -14.383 1 97.06 97 GLY A N 1
ATOM 714 C CA . GLY A 1 97 ? 5.672 -15.773 -13.695 1 97.06 97 GLY A CA 1
ATOM 715 C C . GLY A 1 97 ? 5.812 -16.109 -12.219 1 97.06 97 GLY A C 1
ATOM 716 O O . GLY A 1 97 ? 6.926 -16.266 -11.719 1 97.06 97 GLY A O 1
ATOM 717 N N . VAL A 1 98 ? 4.734 -16.25 -11.562 1 97.62 98 VAL A N 1
ATOM 718 C CA . VAL A 1 98 ? 4.723 -16.438 -10.109 1 97.62 98 VAL A CA 1
ATOM 719 C C . VAL A 1 98 ? 5.223 -17.844 -9.773 1 97.62 98 VAL A C 1
ATOM 721 O O . VAL A 1 98 ? 6.059 -18.016 -8.883 1 97.62 98 VAL A O 1
ATOM 724 N N . LEU A 1 99 ? 4.773 -18.844 -10.523 1 97.44 99 LEU A N 1
ATOM 725 C CA . LEU A 1 99 ? 5.109 -20.219 -10.18 1 97.44 99 LEU A CA 1
ATOM 726 C C . LEU A 1 99 ? 6.543 -20.547 -10.578 1 97.44 99 LEU A C 1
ATOM 728 O O . LEU A 1 99 ? 7.109 -21.531 -10.117 1 97.44 99 LEU A O 1
ATOM 732 N N . ASN A 1 100 ? 7.148 -19.703 -11.398 1 95.5 100 ASN A N 1
ATOM 733 C CA . ASN A 1 100 ? 8.547 -19.906 -11.773 1 95.5 100 ASN A CA 1
ATOM 734 C C . ASN A 1 100 ? 9.477 -19.016 -10.945 1 95.5 100 ASN A C 1
ATOM 736 O O . ASN A 1 100 ? 10.68 -18.953 -11.211 1 95.5 100 ASN A O 1
ATOM 740 N N . SER A 1 101 ? 8.961 -18.312 -9.977 1 93.44 101 SER A N 1
ATOM 741 C CA . SER A 1 101 ? 9.734 -17.531 -9.023 1 93.44 101 SER A CA 1
ATOM 742 C C . SER A 1 101 ? 9.828 -18.234 -7.676 1 93.44 101 SER A C 1
ATOM 744 O O . SER A 1 101 ? 9.039 -19.141 -7.383 1 93.44 101 SER A O 1
ATOM 746 N N . PRO A 1 102 ? 10.844 -17.781 -6.883 1 91.56 102 PRO A N 1
ATOM 747 C CA . PRO A 1 102 ? 10.883 -18.359 -5.539 1 91.56 102 PRO A CA 1
ATOM 748 C C . PRO A 1 102 ? 9.586 -18.125 -4.762 1 91.56 102 PRO A C 1
ATOM 750 O O . PRO A 1 102 ? 9.023 -17.031 -4.805 1 91.56 102 PRO A O 1
ATOM 753 N N . GLY A 1 103 ? 9.078 -19.203 -4.098 1 95.5 103 GLY A N 1
ATOM 754 C CA . GLY A 1 103 ? 7.914 -19.047 -3.236 1 95.5 103 GLY A CA 1
ATOM 755 C C . GLY A 1 103 ? 8.164 -18.141 -2.057 1 95.5 103 GLY A C 1
ATOM 756 O O . GLY A 1 103 ? 9.281 -18.078 -1.533 1 95.5 103 GLY A O 1
ATOM 757 N N . LEU A 1 104 ? 7.117 -17.484 -1.669 1 96.06 104 LEU A N 1
ATOM 758 C CA . LEU A 1 104 ? 7.23 -16.609 -0.504 1 96.06 104 LEU A CA 1
ATOM 759 C C . LEU A 1 104 ? 6.91 -17.375 0.777 1 96.06 104 LEU A C 1
ATOM 761 O O . LEU A 1 104 ? 6.074 -18.281 0.773 1 96.06 104 LEU A O 1
ATOM 765 N N . SER A 1 105 ? 7.629 -17.031 1.818 1 95.38 105 SER A N 1
ATOM 766 C CA . SER A 1 105 ? 7.363 -17.578 3.143 1 95.38 105 SER A CA 1
ATOM 767 C C . SER A 1 105 ? 7.199 -16.484 4.18 1 95.38 105 SER A C 1
ATOM 769 O O . SER A 1 105 ? 7.508 -15.312 3.914 1 95.38 105 SER A O 1
ATOM 771 N N . GLY A 1 106 ? 6.637 -16.875 5.355 1 97.81 106 GLY A N 1
ATOM 772 C CA . GLY A 1 106 ? 6.484 -15.914 6.43 1 97.81 106 GLY A CA 1
ATOM 773 C C . GLY A 1 106 ? 5.461 -14.836 6.129 1 97.81 106 GLY A C 1
ATOM 774 O O . GLY A 1 106 ? 5.664 -13.664 6.457 1 97.81 106 GLY A O 1
ATOM 775 N N . ILE A 1 107 ? 4.402 -15.242 5.398 1 98.62 107 ILE A N 1
ATOM 776 C CA . ILE A 1 107 ? 3.336 -14.305 5.086 1 98.62 107 ILE A CA 1
ATOM 777 C C . ILE A 1 107 ? 2.432 -14.117 6.301 1 98.62 107 ILE A C 1
ATOM 779 O O . ILE A 1 107 ? 1.896 -15.094 6.836 1 98.62 107 ILE A O 1
ATOM 783 N N . VAL A 1 108 ? 2.258 -12.875 6.801 1 98.81 108 VAL A N 1
ATOM 784 C CA . VAL A 1 108 ? 1.372 -12.516 7.906 1 98.81 108 VAL A CA 1
ATOM 785 C C . VAL A 1 108 ? 0.296 -11.547 7.41 1 98.81 108 VAL A C 1
ATOM 787 O O . VAL A 1 108 ? 0.606 -10.461 6.918 1 98.81 108 VAL A O 1
ATOM 790 N N . THR A 1 109 ? -0.916 -11.992 7.477 1 98.88 109 THR A N 1
ATOM 791 C CA . THR A 1 109 ? -2.033 -11.109 7.176 1 98.88 109 THR A CA 1
ATOM 792 C C . THR A 1 109 ? -2.303 -10.156 8.344 1 98.88 109 THR A C 1
ATOM 794 O O . THR A 1 109 ? -2.584 -10.602 9.453 1 98.88 109 THR A O 1
ATOM 797 N N . LEU A 1 110 ? -2.205 -8.875 8.055 1 98.88 110 LEU A N 1
ATOM 798 C CA . LEU A 1 110 ? -2.486 -7.879 9.086 1 98.88 110 LEU A CA 1
ATOM 799 C C . LEU A 1 110 ? -3.965 -7.508 9.094 1 98.88 110 LEU A C 1
ATOM 801 O O . LEU A 1 110 ? -4.551 -7.301 10.164 1 98.88 110 LEU A O 1
ATOM 805 N N . ASP A 1 111 ? -4.598 -7.406 7.926 1 98.75 111 ASP A N 1
ATOM 806 C CA . ASP A 1 111 ? -6.027 -7.129 7.82 1 98.75 111 ASP A CA 1
ATOM 807 C C . ASP A 1 111 ? -6.57 -7.551 6.457 1 98.75 111 ASP A C 1
ATOM 809 O O . ASP A 1 111 ? -5.832 -7.562 5.469 1 98.75 111 ASP A O 1
ATOM 813 N N . VAL A 1 112 ? -7.785 -7.98 6.422 1 98.94 112 VAL A N 1
ATOM 814 C CA . VAL A 1 112 ? -8.57 -8.195 5.211 1 98.94 112 VAL A CA 1
ATOM 815 C C . VAL A 1 112 ? -9.898 -7.449 5.32 1 98.94 112 VAL A C 1
ATOM 817 O O . VAL A 1 112 ? -10.672 -7.668 6.258 1 98.94 112 VAL A O 1
ATOM 820 N N . LEU A 1 113 ? -10.117 -6.574 4.367 1 98.75 113 LEU A N 1
ATOM 821 C CA . LEU A 1 113 ? -11.344 -5.777 4.426 1 98.75 113 LEU A CA 1
ATOM 822 C C . LEU A 1 113 ? -12.039 -5.754 3.07 1 98.75 113 LEU A C 1
ATOM 824 O O . LEU A 1 113 ? -11.391 -5.648 2.031 1 98.75 113 LEU A O 1
ATOM 828 N N . VAL A 1 114 ? -13.352 -5.867 3.137 1 98.38 114 VAL A N 1
ATOM 829 C CA . VAL A 1 114 ? -14.133 -5.527 1.952 1 98.38 114 VAL A CA 1
ATOM 830 C C . VAL A 1 114 ? -14.133 -4.012 1.753 1 98.38 114 VAL A C 1
ATOM 832 O O . VAL A 1 114 ? -14.352 -3.256 2.703 1 98.38 114 VAL A O 1
ATOM 835 N N . ALA A 1 115 ? -13.867 -3.639 0.478 1 97.94 115 ALA A N 1
ATOM 836 C CA . ALA A 1 115 ? -13.781 -2.215 0.162 1 97.94 115 ALA A CA 1
ATOM 837 C C . ALA A 1 115 ? -14.719 -1.851 -0.986 1 97.94 115 ALA A C 1
ATOM 839 O O . ALA A 1 115 ? -14.625 -2.416 -2.078 1 97.94 115 ALA A O 1
ATOM 840 N N . GLY A 1 116 ? -15.594 -0.829 -0.933 1 94.38 116 GLY A N 1
ATOM 841 C CA . GLY A 1 116 ? -16.484 -0.366 -1.988 1 94.38 116 GLY A CA 1
ATOM 842 C C . GLY A 1 116 ? -17.453 -1.431 -2.459 1 94.38 116 GLY A C 1
ATOM 843 O O . GLY A 1 116 ? -17.953 -1.369 -3.584 1 94.38 116 GLY A O 1
ATOM 844 N N . CYS A 1 117 ? -17.562 -2.498 -1.911 1 94.19 117 CYS A N 1
ATOM 845 C CA . CYS A 1 117 ? -18.516 -3.568 -2.162 1 94.19 117 CYS A CA 1
ATOM 846 C C . CYS A 1 117 ? -17.875 -4.699 -2.957 1 94.19 117 CYS A C 1
ATOM 848 O O . CYS A 1 117 ? -18.188 -5.871 -2.732 1 94.19 117 CYS A O 1
ATOM 850 N N . THR A 1 118 ? -17.031 -4.289 -3.938 1 97.56 118 THR A N 1
ATOM 851 C CA . THR A 1 118 ? -16.547 -5.32 -4.848 1 97.56 118 THR A CA 1
ATOM 852 C C . THR A 1 118 ? -15.023 -5.41 -4.812 1 97.56 118 THR A C 1
ATOM 854 O O . THR A 1 118 ? -14.406 -5.941 -5.734 1 97.56 118 THR A O 1
ATOM 857 N N . ASN A 1 119 ? -14.453 -4.812 -3.912 1 98.75 119 ASN A N 1
ATOM 858 C CA . ASN A 1 119 ? -13.008 -4.895 -3.744 1 98.75 119 ASN A CA 1
ATOM 859 C C . ASN A 1 119 ? -12.633 -5.535 -2.41 1 98.75 119 ASN A C 1
ATOM 861 O O . ASN A 1 119 ? -13.414 -5.496 -1.458 1 98.75 119 ASN A O 1
ATOM 865 N N . VAL A 1 120 ? -11.461 -6.121 -2.41 1 98.88 120 VAL A N 1
ATOM 866 C CA . VAL A 1 120 ? -10.867 -6.66 -1.194 1 98.88 120 VAL A CA 1
ATOM 867 C C . VAL A 1 120 ? -9.5 -6.031 -0.966 1 98.88 120 VAL A C 1
ATOM 869 O O . VAL A 1 120 ? -8.641 -6.043 -1.856 1 98.88 120 VAL A O 1
ATOM 872 N N . LEU A 1 121 ? -9.375 -5.457 0.155 1 98.94 121 LEU A N 1
ATOM 873 C CA . LEU A 1 121 ? -8.078 -4.957 0.604 1 98.94 121 LEU A CA 1
ATOM 874 C C . LEU A 1 121 ? -7.363 -6 1.454 1 98.94 121 LEU A C 1
ATOM 876 O O . LEU A 1 121 ? -7.945 -6.551 2.393 1 98.94 121 LEU A O 1
ATOM 880 N N . TRP A 1 122 ? -6.133 -6.277 1.081 1 98.94 122 TRP A N 1
ATOM 881 C CA . TRP A 1 122 ? -5.254 -7.129 1.879 1 98.94 122 TRP A CA 1
ATOM 882 C C . TRP A 1 122 ? -4.031 -6.352 2.357 1 98.94 122 TRP A C 1
ATOM 884 O O . TRP A 1 122 ? -3.227 -5.887 1.545 1 98.94 122 TRP A O 1
ATOM 894 N N . TYR A 1 123 ? -3.957 -6.086 3.652 1 98.94 123 TYR A N 1
ATOM 895 C CA . TYR A 1 123 ? -2.793 -5.527 4.332 1 98.94 123 TYR A CA 1
ATOM 896 C C . TYR A 1 123 ? -1.93 -6.633 4.93 1 98.94 123 TYR A C 1
ATOM 898 O O . TYR A 1 123 ? -2.43 -7.496 5.652 1 98.94 123 TYR A O 1
ATOM 906 N N . TRP A 1 124 ? -0.668 -6.594 4.59 1 98.94 124 TRP A N 1
ATOM 907 C CA . TRP A 1 124 ? 0.137 -7.77 4.898 1 98.94 124 TRP A CA 1
ATOM 908 C C . TRP A 1 124 ? 1.542 -7.367 5.336 1 98.94 124 TRP A C 1
ATOM 910 O O . TRP A 1 124 ? 1.96 -6.227 5.133 1 98.94 124 TRP A O 1
ATOM 920 N N . LYS A 1 125 ? 2.215 -8.344 5.984 1 98.81 125 LYS A N 1
ATOM 921 C CA . LYS A 1 125 ? 3.629 -8.336 6.34 1 98.81 125 LYS A CA 1
ATOM 922 C C . LYS A 1 125 ? 4.305 -9.641 5.918 1 98.81 125 LYS A C 1
ATOM 924 O O . LYS A 1 125 ? 3.863 -10.727 6.297 1 98.81 125 LYS A O 1
ATOM 929 N N . PHE A 1 126 ? 5.355 -9.508 5.121 1 98.5 126 PHE A N 1
ATOM 930 C CA . PHE A 1 126 ? 6.176 -10.664 4.754 1 98.5 126 PHE A CA 1
ATOM 931 C C . PHE A 1 126 ? 7.469 -10.68 5.559 1 98.5 126 PHE A C 1
ATOM 933 O O . PHE A 1 126 ? 8.195 -9.688 5.594 1 98.5 126 PHE A O 1
ATOM 940 N N . LEU A 1 127 ? 7.793 -11.797 6.145 1 97.69 127 LEU A N 1
ATOM 941 C CA . LEU A 1 127 ? 8.977 -11.938 6.977 1 97.69 127 LEU A CA 1
ATOM 942 C C . LEU A 1 127 ? 10.039 -12.773 6.27 1 97.69 127 LEU A C 1
ATOM 944 O O . LEU A 1 127 ? 11.203 -12.797 6.688 1 97.69 127 LEU A O 1
ATOM 948 N N . GLY A 1 128 ? 9.672 -13.414 5.176 1 93.12 128 GLY A N 1
ATOM 949 C CA . GLY A 1 128 ? 10.57 -14.391 4.582 1 93.12 128 GLY A CA 1
ATOM 950 C C . GLY A 1 128 ? 11.062 -13.992 3.207 1 93.12 128 GLY A C 1
ATOM 951 O O . GLY A 1 128 ? 11.352 -14.844 2.369 1 93.12 128 GLY A O 1
ATOM 952 N N . VAL A 1 129 ? 11.117 -12.766 2.902 1 95.69 129 VAL A N 1
ATOM 953 C CA . VAL A 1 129 ? 11.648 -12.289 1.628 1 95.69 129 VAL A CA 1
ATOM 954 C C . VAL A 1 129 ? 13.172 -12.359 1.64 1 95.69 129 VAL A C 1
ATOM 956 O O . VAL A 1 129 ? 13.82 -11.805 2.531 1 95.69 129 VAL A O 1
ATOM 959 N N . GLY A 1 130 ? 13.758 -13.07 0.658 1 95.38 130 GLY A N 1
ATOM 960 C CA . GLY A 1 130 ? 15.211 -13.141 0.565 1 95.38 130 GLY A CA 1
ATOM 961 C C . GLY A 1 130 ? 15.875 -13.539 1.868 1 95.38 130 GLY A C 1
ATOM 962 O O . GLY A 1 130 ? 15.555 -14.586 2.438 1 95.38 130 GLY A O 1
ATOM 963 N N . THR A 1 131 ? 16.703 -12.688 2.434 1 96.25 131 THR A N 1
ATOM 964 C CA . THR A 1 131 ? 17.453 -12.969 3.662 1 96.25 131 THR A CA 1
ATOM 965 C C . THR A 1 131 ? 16.516 -12.906 4.875 1 96.25 131 THR A C 1
ATOM 967 O O . THR A 1 131 ? 16.859 -13.422 5.941 1 96.25 131 THR A O 1
ATOM 970 N N . GLY A 1 132 ? 15.406 -12.258 4.773 1 97.25 132 GLY A N 1
ATOM 971 C CA . GLY A 1 132 ? 14.469 -12.133 5.875 1 97.25 132 GLY A CA 1
ATOM 972 C C . GLY A 1 132 ? 14.93 -11.164 6.949 1 97.25 132 GLY A C 1
ATOM 973 O O . GLY A 1 132 ? 14.438 -11.195 8.078 1 97.25 132 GLY A O 1
ATOM 974 N N . GLN A 1 133 ? 15.883 -10.32 6.602 1 97.56 133 GLN A N 1
ATOM 975 C CA . GLN A 1 133 ? 16.438 -9.383 7.574 1 97.56 133 GLN A CA 1
ATOM 976 C C . GLN A 1 133 ? 15.438 -8.281 7.914 1 97.56 133 GLN A C 1
ATOM 978 O O . GLN A 1 133 ? 15.375 -7.824 9.055 1 97.56 133 GLN A O 1
ATOM 983 N N . TYR A 1 134 ? 14.695 -7.855 6.957 1 98.12 134 TYR A N 1
ATOM 984 C CA . TYR A 1 134 ? 13.711 -6.793 7.141 1 98.12 134 TYR A CA 1
ATOM 985 C C . TYR A 1 134 ? 12.305 -7.297 6.863 1 98.12 134 TYR A C 1
ATOM 987 O O . TYR A 1 134 ? 12.078 -8.031 5.891 1 98.12 134 TYR A O 1
ATOM 995 N N . GLU A 1 135 ? 11.422 -6.898 7.77 1 98.56 135 GLU A N 1
ATOM 996 C CA . GLU A 1 135 ? 10.023 -7.141 7.422 1 98.56 135 GLU A CA 1
ATOM 997 C C . GLU A 1 135 ? 9.586 -6.25 6.262 1 98.56 135 GLU A C 1
ATOM 999 O O . GLU A 1 135 ? 10.016 -5.098 6.156 1 98.56 135 GLU A O 1
ATOM 1004 N N . VAL A 1 136 ? 8.781 -6.82 5.398 1 98.88 136 VAL A N 1
ATOM 1005 C CA . VAL A 1 136 ? 8.227 -6.07 4.273 1 98.88 136 VAL A CA 1
ATOM 1006 C C . VAL A 1 136 ? 6.715 -5.969 4.418 1 98.88 136 VAL A C 1
ATOM 1008 O O . VAL A 1 136 ? 6.02 -6.984 4.473 1 98.88 136 VAL A O 1
ATOM 1011 N N . LYS A 1 137 ? 6.199 -4.707 4.508 1 98.94 137 LYS A N 1
ATOM 1012 C CA . LYS A 1 137 ? 4.758 -4.5 4.586 1 98.94 137 LYS A CA 1
ATOM 1013 C C . LYS A 1 137 ? 4.215 -3.92 3.281 1 98.94 137 LYS A C 1
ATOM 1015 O O . LYS A 1 137 ? 4.926 -3.203 2.572 1 98.94 137 LYS A O 1
ATOM 1020 N N . GLY A 1 138 ? 3.023 -4.238 2.943 1 98.94 138 GLY A N 1
ATOM 1021 C CA . GLY A 1 138 ? 2.395 -3.732 1.735 1 98.94 138 GLY A CA 1
ATOM 1022 C C . GLY A 1 138 ? 0.895 -3.963 1.7 1 98.94 138 GLY A C 1
ATOM 1023 O O . GLY A 1 138 ? 0.312 -4.438 2.678 1 98.94 138 GLY A O 1
ATOM 1024 N N . PHE A 1 139 ? 0.282 -3.49 0.673 1 98.94 139 PHE A N 1
ATOM 1025 C CA . PHE A 1 139 ? -1.15 -3.594 0.425 1 98.94 139 PHE A CA 1
ATOM 1026 C C . PHE A 1 139 ? -1.42 -4.188 -0.953 1 98.94 139 PHE A C 1
ATOM 1028 O O . PHE A 1 139 ? -0.719 -3.875 -1.917 1 98.94 139 PHE A O 1
ATOM 1035 N N . ASN A 1 140 ? -2.402 -5.023 -1.04 1 98.94 140 ASN A N 1
ATOM 1036 C CA . ASN A 1 140 ? -3.08 -5.367 -2.285 1 98.94 140 ASN A CA 1
ATOM 1037 C C . ASN A 1 140 ? -4.527 -4.883 -2.287 1 98.94 140 ASN A C 1
ATOM 1039 O O . ASN A 1 140 ? -5.246 -5.062 -1.303 1 98.94 140 ASN A O 1
ATOM 1043 N N . LEU A 1 141 ? -4.906 -4.234 -3.312 1 99 141 LEU A N 1
ATOM 1044 C CA . LEU A 1 141 ? -6.312 -3.973 -3.604 1 99 141 LEU A CA 1
ATOM 1045 C C . LEU A 1 141 ? -6.789 -4.82 -4.781 1 99 141 LEU A C 1
ATOM 1047 O O . LEU A 1 141 ? -6.344 -4.621 -5.914 1 99 141 LEU A O 1
ATOM 1051 N N . PHE A 1 142 ? -7.691 -5.738 -4.477 1 98.94 142 PHE A N 1
ATOM 1052 C CA . PHE A 1 142 ? -8.219 -6.645 -5.488 1 98.94 142 PHE A CA 1
ATOM 1053 C C . PHE A 1 142 ? -9.586 -6.176 -5.98 1 98.94 142 PHE A C 1
ATOM 1055 O O . PHE A 1 142 ? -10.438 -5.781 -5.18 1 98.94 142 PHE A O 1
ATOM 1062 N N . ALA A 1 143 ? -9.781 -6.199 -7.258 1 98.88 143 ALA A N 1
ATOM 1063 C CA . ALA A 1 143 ? -11.125 -6.098 -7.824 1 98.88 143 ALA A CA 1
ATOM 1064 C C . ALA A 1 143 ? -11.727 -7.48 -8.047 1 98.88 143 ALA A C 1
ATOM 1066 O O . ALA A 1 143 ? -11.094 -8.352 -8.656 1 98.88 143 ALA A O 1
ATOM 1067 N N . ILE A 1 144 ? -12.938 -7.676 -7.605 1 98.75 144 ILE A N 1
ATOM 1068 C CA . ILE A 1 144 ? -13.547 -9 -7.586 1 98.75 144 ILE A CA 1
ATOM 1069 C C . ILE A 1 144 ? -14.695 -9.055 -8.586 1 98.75 144 ILE A C 1
ATOM 1071 O O . ILE A 1 144 ? -15.562 -8.172 -8.594 1 98.75 144 ILE A O 1
ATOM 1075 N N . THR A 1 145 ? -14.711 -10.07 -9.359 1 98.19 145 THR A N 1
ATOM 1076 C CA . THR A 1 145 ? -15.789 -10.273 -10.312 1 98.19 145 THR A CA 1
ATOM 1077 C C . THR A 1 145 ? -17.047 -10.805 -9.609 1 98.19 145 THR A C 1
ATOM 1079 O O . THR A 1 145 ? -16.969 -11.242 -8.461 1 98.19 145 THR A O 1
ATOM 1082 N N . PRO A 1 146 ? -18.141 -10.734 -10.25 1 95.62 146 PRO A N 1
ATOM 1083 C CA . PRO A 1 146 ? -19.344 -11.312 -9.656 1 95.62 146 PRO A CA 1
ATOM 1084 C C . PRO A 1 146 ? -19.203 -12.805 -9.352 1 95.62 146 PRO A C 1
ATOM 1086 O O . PRO A 1 146 ? -19.859 -13.312 -8.445 1 95.62 146 PRO A O 1
ATOM 1089 N N . SER A 1 147 ? -18.359 -13.531 -10.078 1 96.38 147 SER A N 1
ATOM 1090 C CA . SER A 1 147 ? -18.109 -14.953 -9.852 1 96.38 147 SER A CA 1
ATOM 1091 C C . SER A 1 147 ? -17.047 -15.172 -8.789 1 96.38 147 SER A C 1
ATOM 1093 O O . SER A 1 147 ? -16.562 -16.281 -8.609 1 96.38 147 SER A O 1
ATOM 1095 N N . LEU A 1 148 ? -16.578 -14.07 -8.117 1 97.56 148 LEU A N 1
ATOM 1096 C CA . LEU A 1 148 ? -15.664 -14.062 -6.984 1 97.56 148 LEU A CA 1
ATOM 1097 C C . LEU A 1 148 ? -14.242 -14.391 -7.434 1 97.56 148 LEU A C 1
ATOM 1099 O O . LEU A 1 148 ? -13.445 -14.906 -6.652 1 97.56 148 LEU A O 1
ATOM 1103 N N . GLN A 1 149 ? -13.945 -14.062 -8.719 1 98.75 149 GLN A N 1
ATOM 1104 C CA . GLN A 1 149 ? -12.57 -14.125 -9.211 1 98.75 149 GLN A CA 1
ATOM 1105 C C . GLN A 1 149 ? -11.875 -12.773 -9.086 1 98.75 149 GLN A C 1
ATOM 1107 O O . GLN A 1 149 ? -12.539 -11.742 -8.961 1 98.75 149 GLN A O 1
ATOM 1112 N N . LEU A 1 150 ? -10.578 -12.836 -9.125 1 98.94 150 LEU A N 1
ATOM 1113 C CA . LEU A 1 150 ? -9.781 -11.617 -9.172 1 98.94 150 LEU A CA 1
ATOM 1114 C C . LEU A 1 150 ? -9.68 -11.078 -10.594 1 98.94 150 LEU A C 1
ATOM 1116 O O . LEU A 1 150 ? -9.102 -11.727 -11.469 1 98.94 150 LEU A O 1
ATOM 1120 N N . ALA A 1 151 ? -10.227 -9.945 -10.742 1 98.88 151 ALA A N 1
ATOM 1121 C CA . ALA A 1 151 ? -10.086 -9.281 -12.039 1 98.88 151 ALA A CA 1
ATOM 1122 C C . ALA A 1 151 ? -8.766 -8.523 -12.125 1 98.88 151 ALA A C 1
ATOM 1124 O O . ALA A 1 151 ? -8.141 -8.469 -13.188 1 98.88 151 ALA A O 1
ATOM 1125 N N . SER A 1 152 ? -8.375 -7.938 -11.008 1 98.94 152 SER A N 1
ATOM 1126 C CA . SER A 1 152 ? -7.129 -7.176 -10.984 1 98.94 152 SER A CA 1
ATOM 1127 C C . SER A 1 152 ? -6.613 -7.004 -9.562 1 98.94 152 SER A C 1
ATOM 1129 O O . SER A 1 152 ? -7.352 -7.211 -8.594 1 98.94 152 SER A O 1
ATOM 1131 N N . ALA A 1 153 ? -5.383 -6.703 -9.5 1 98.94 153 ALA A N 1
ATOM 1132 C CA . ALA A 1 153 ? -4.723 -6.316 -8.258 1 98.94 153 ALA A CA 1
ATOM 1133 C C . ALA A 1 153 ? -3.85 -5.078 -8.461 1 98.94 153 ALA A C 1
ATOM 1135 O O . ALA A 1 153 ? -3.053 -5.023 -9.398 1 98.94 153 ALA A O 1
ATOM 1136 N N . ASN A 1 154 ? -4.047 -4.09 -7.664 1 98.94 154 ASN A N 1
ATOM 1137 C CA . ASN A 1 154 ? -3.088 -3.01 -7.449 1 98.94 154 ASN A CA 1
ATOM 1138 C C . ASN A 1 154 ? -2.344 -3.176 -6.125 1 98.94 154 ASN A C 1
ATOM 1140 O O . ASN A 1 154 ? -2.965 -3.348 -5.078 1 98.94 154 ASN A O 1
ATOM 1144 N N . LEU A 1 155 ? -1.064 -3.209 -6.195 1 98.88 155 LEU A N 1
ATOM 1145 C CA . LEU A 1 155 ? -0.363 -3.41 -4.934 1 98.88 155 LEU A CA 1
ATOM 1146 C C . LEU A 1 155 ? 0.873 -2.521 -4.848 1 98.88 155 LEU A C 1
ATOM 1148 O O . LEU A 1 155 ? 1.482 -2.201 -5.871 1 98.88 155 LEU A O 1
ATOM 1152 N N . GLU A 1 156 ? 1.181 -2.055 -3.688 1 99 156 GLU A N 1
ATOM 1153 C CA . GLU A 1 156 ? 2.393 -1.321 -3.336 1 99 156 GLU A CA 1
ATOM 1154 C C . GLU A 1 156 ? 2.914 -1.741 -1.966 1 99 156 GLU A C 1
ATOM 1156 O O . GLU A 1 156 ? 2.141 -2.16 -1.102 1 99 156 GLU A O 1
ATOM 1161 N N . PHE A 1 157 ? 4.191 -1.655 -1.835 1 98.94 157 PHE A N 1
ATOM 1162 C CA . PHE A 1 157 ? 4.84 -2.084 -0.602 1 98.94 157 PHE A CA 1
ATOM 1163 C C . PHE A 1 157 ? 6.168 -1.364 -0.41 1 98.94 157 PHE A C 1
ATOM 1165 O O . PHE A 1 157 ? 6.617 -0.631 -1.295 1 98.94 157 PHE A O 1
ATOM 1172 N N . ASN A 1 158 ? 6.773 -1.539 0.778 1 98.94 158 ASN A N 1
ATOM 1173 C CA . ASN A 1 158 ? 8.109 -1.026 1.069 1 98.94 158 ASN A CA 1
ATOM 1174 C C . ASN A 1 158 ? 9.172 -1.713 0.217 1 98.94 158 ASN A C 1
ATOM 1176 O O . ASN A 1 158 ? 9.766 -2.707 0.639 1 98.94 158 ASN A O 1
ATOM 1180 N N . SER A 1 159 ? 9.461 -1.129 -0.907 1 98.81 159 SER A N 1
ATOM 1181 C CA . SER A 1 159 ? 10.352 -1.738 -1.895 1 98.81 159 SER A CA 1
ATOM 1182 C C . SER A 1 159 ? 11.805 -1.661 -1.454 1 98.81 159 SER A C 1
ATOM 1184 O O . SER A 1 159 ? 12.625 -2.492 -1.852 1 98.81 159 SER A O 1
ATOM 1186 N N . ILE A 1 160 ? 12.148 -0.717 -0.59 1 98.56 160 ILE A N 1
ATOM 1187 C CA . ILE A 1 160 ? 13.508 -0.66 -0.067 1 98.56 160 ILE A CA 1
ATOM 1188 C C . ILE A 1 160 ? 13.789 -1.896 0.787 1 98.56 160 ILE A C 1
ATOM 1190 O O . ILE A 1 160 ? 14.82 -2.549 0.626 1 98.56 160 ILE A O 1
ATOM 1194 N N . ALA A 1 161 ? 12.859 -2.205 1.654 1 98.62 161 ALA A N 1
ATOM 1195 C CA . ALA A 1 161 ? 13.047 -3.377 2.506 1 98.62 161 ALA A CA 1
ATOM 1196 C C . ALA A 1 161 ? 13.164 -4.648 1.673 1 98.62 161 ALA A C 1
ATOM 1198 O O . ALA A 1 161 ? 14.047 -5.48 1.919 1 98.62 161 ALA A O 1
ATOM 1199 N N . TRP A 1 162 ? 12.266 -4.844 0.686 1 98.38 162 TRP A N 1
ATOM 1200 C CA . TRP A 1 162 ? 12.344 -5.988 -0.213 1 98.38 162 TRP A CA 1
ATOM 1201 C C . TRP A 1 162 ? 13.695 -6.023 -0.928 1 98.38 162 TRP A C 1
ATOM 1203 O O . TRP A 1 162 ? 14.336 -7.07 -1.005 1 98.38 162 TRP A O 1
ATOM 1213 N N . GLY A 1 163 ? 14.094 -4.867 -1.465 1 97.75 163 GLY A N 1
ATOM 1214 C CA . GLY A 1 163 ? 15.359 -4.773 -2.166 1 97.75 163 GLY A CA 1
ATOM 1215 C C . GLY A 1 163 ? 16.547 -5.16 -1.307 1 97.75 163 GLY A C 1
ATOM 1216 O O . GLY A 1 163 ? 17.406 -5.941 -1.734 1 97.75 163 GLY A O 1
ATOM 1217 N N . LEU A 1 164 ? 16.562 -4.641 -0.119 1 97.31 164 LEU A N 1
ATOM 1218 C CA . LEU A 1 164 ? 17.656 -4.961 0.786 1 97.31 164 LEU A CA 1
ATOM 1219 C C . LEU A 1 164 ? 17.719 -6.461 1.055 1 97.31 164 LEU A C 1
ATOM 1221 O O . LEU A 1 164 ? 18.797 -7.051 1.055 1 97.31 164 LEU A O 1
ATOM 1225 N N . ASP A 1 165 ? 16.609 -7.047 1.194 1 97.31 165 ASP A N 1
ATOM 1226 C CA . ASP A 1 165 ? 16.531 -8.469 1.512 1 97.31 165 ASP A CA 1
ATOM 1227 C C . ASP A 1 165 ? 16.906 -9.32 0.304 1 97.31 165 ASP A C 1
ATOM 1229 O O . ASP A 1 165 ? 17.203 -10.508 0.447 1 97.31 165 ASP A O 1
ATOM 1233 N N . THR A 1 166 ? 16.859 -8.734 -0.898 1 96.44 166 THR A N 1
ATOM 1234 C CA . THR A 1 166 ? 17.141 -9.523 -2.094 1 96.44 166 THR A CA 1
ATOM 1235 C C . THR A 1 166 ? 18.453 -9.078 -2.748 1 96.44 166 THR A C 1
ATOM 1237 O O . THR A 1 166 ? 18.688 -9.359 -3.922 1 96.44 166 THR A O 1
ATOM 1240 N N . GLY A 1 167 ? 19.203 -8.258 -2.076 1 95.31 167 GLY A N 1
ATOM 1241 C CA . GLY A 1 167 ? 20.578 -8.047 -2.486 1 95.31 167 GLY A CA 1
ATOM 1242 C C . GLY A 1 167 ? 20.844 -6.652 -3.029 1 95.31 167 GLY A C 1
ATOM 1243 O O . GLY A 1 167 ? 21.953 -6.328 -3.43 1 95.31 167 GLY A O 1
ATOM 1244 N N . TYR A 1 168 ? 19.844 -5.801 -3.088 1 95.69 168 TYR A N 1
ATOM 1245 C CA . TYR A 1 168 ? 20.062 -4.406 -3.461 1 95.69 168 TYR A CA 1
ATOM 1246 C C . TYR A 1 168 ? 20.875 -3.676 -2.4 1 95.69 168 TYR A C 1
ATOM 1248 O O . TYR A 1 168 ? 20.875 -4.062 -1.23 1 95.69 168 TYR A O 1
ATOM 1256 N N . GLN A 1 169 ? 21.562 -2.656 -2.906 1 95.06 169 GLN A N 1
ATOM 1257 C CA . GLN A 1 169 ? 22.172 -1.689 -2.002 1 95.06 169 GLN A CA 1
ATOM 1258 C C . GLN A 1 169 ? 21.484 -0.335 -2.092 1 95.06 169 GLN A C 1
ATOM 1260 O O . GLN A 1 169 ? 21.109 0.111 -3.18 1 95.06 169 GLN A O 1
ATOM 1265 N N . VAL A 1 170 ? 21.234 0.153 -0.961 1 93.75 170 VAL A N 1
ATOM 1266 C CA . VAL A 1 170 ? 20.625 1.476 -0.886 1 93.75 170 VAL A CA 1
ATOM 1267 C C . VAL A 1 170 ? 21.562 2.434 -0.148 1 93.75 170 VAL A C 1
ATOM 1269 O O . VAL A 1 170 ? 21.953 2.17 0.99 1 93.75 170 VAL A O 1
ATOM 1272 N N . VAL A 1 171 ? 21.859 3.521 -0.862 1 92.81 171 VAL A N 1
ATOM 1273 C CA . VAL A 1 171 ? 22.75 4.531 -0.3 1 92.81 171 VAL A CA 1
ATOM 1274 C C . VAL A 1 171 ? 21.953 5.789 0.049 1 92.81 171 VAL A C 1
ATOM 1276 O O . VAL A 1 171 ? 21.328 6.387 -0.82 1 92.81 171 VAL A O 1
ATOM 1279 N N . PHE A 1 172 ? 22.047 6.176 1.26 1 88.75 172 PHE A N 1
ATOM 1280 C CA . PHE A 1 172 ? 21.359 7.363 1.75 1 88.75 172 PHE A CA 1
ATOM 1281 C C . PHE A 1 172 ? 22.016 8.633 1.224 1 88.75 172 PHE A C 1
ATOM 1283 O O . PHE A 1 172 ? 23.234 8.656 0.991 1 88.75 172 PHE A O 1
ATOM 1290 N N . PRO A 1 173 ? 21.125 9.625 1.036 1 89.44 173 PRO A N 1
ATOM 1291 C CA . PRO A 1 173 ? 21.766 10.875 0.622 1 89.44 173 PRO A CA 1
ATOM 1292 C C . PRO A 1 173 ? 22.641 11.484 1.715 1 89.44 173 PRO A C 1
ATOM 1294 O O . PRO A 1 173 ? 22.453 11.188 2.896 1 89.44 173 PRO A O 1
ATOM 1297 N N . PRO A 1 174 ? 23.719 12.219 1.171 1 79.25 174 PRO A N 1
ATOM 1298 C CA . PRO A 1 174 ? 24.562 12.859 2.18 1 79.25 174 PRO A CA 1
ATOM 1299 C C . PRO A 1 174 ? 23.781 13.797 3.098 1 79.25 174 PRO A C 1
ATOM 1301 O O . PRO A 1 174 ? 22.766 14.375 2.682 1 79.25 174 PRO A O 1
ATOM 1304 N N . SER A 1 175 ? 23.844 13.57 4.387 1 66.31 175 SER A N 1
ATOM 1305 C CA . SER A 1 175 ? 23.203 14.469 5.344 1 66.31 175 SER A CA 1
ATOM 1306 C C . SER A 1 175 ? 23.438 15.93 4.973 1 66.31 175 SER A C 1
ATOM 1308 O O . SER A 1 175 ? 24.516 16.297 4.531 1 66.31 175 SER A O 1
ATOM 1310 N N . SER A 1 176 ? 22.453 16.609 4.484 1 48.91 176 SER A N 1
ATOM 1311 C CA . SER A 1 176 ? 22.703 18.047 4.328 1 48.91 176 SER A CA 1
ATOM 1312 C C . SER A 1 176 ? 23.344 18.625 5.578 1 48.91 176 SER A C 1
ATOM 1314 O O . SER A 1 176 ? 22.812 18.516 6.68 1 48.91 176 SER A O 1
ATOM 1316 N N . LYS A 1 177 ? 24.703 18.734 5.703 1 41.5 177 LYS A N 1
ATOM 1317 C CA . LYS A 1 177 ? 25.359 19.656 6.645 1 41.5 177 LYS A CA 1
ATOM 1318 C C . LYS A 1 177 ? 24.781 21.062 6.52 1 41.5 177 LYS A C 1
ATOM 1320 O O . LYS A 1 177 ? 24.516 21.531 5.414 1 41.5 177 LYS A O 1
ATOM 1325 N N . MET B 1 1 ? 34.688 -7.469 56.75 1 30.33 1 MET B N 1
ATOM 1326 C CA . MET B 1 1 ? 33.719 -8.25 55.969 1 30.33 1 MET B CA 1
ATOM 1327 C C . MET B 1 1 ? 32.906 -7.363 55.031 1 30.33 1 MET B C 1
ATOM 1329 O O . MET B 1 1 ? 32.125 -6.531 55.5 1 30.33 1 MET B O 1
ATOM 1333 N N . LYS B 1 2 ? 33.531 -6.914 53.906 1 43.09 2 LYS B N 1
ATOM 1334 C CA . LYS B 1 2 ? 33.031 -6.027 52.844 1 43.09 2 LYS B CA 1
ATOM 1335 C C . LYS B 1 2 ? 31.812 -6.641 52.156 1 43.09 2 LYS B C 1
ATOM 1337 O O . LYS B 1 2 ? 31.859 -7.777 51.688 1 43.09 2 LYS B O 1
ATOM 1342 N N . VAL B 1 3 ? 30.594 -6.223 52.562 1 39.97 3 VAL B N 1
ATOM 1343 C CA . VAL B 1 3 ? 29.281 -6.594 52.031 1 39.97 3 VAL B CA 1
ATOM 1344 C C . VAL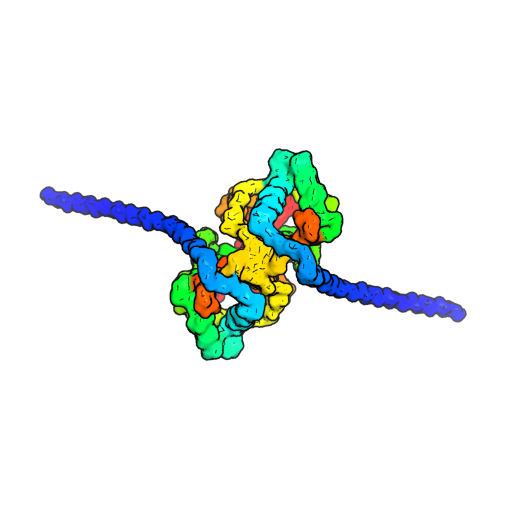 B 1 3 ? 29.188 -6.195 50.562 1 39.97 3 VAL B C 1
ATOM 1346 O O . VAL B 1 3 ? 29.312 -5.016 50.219 1 39.97 3 VAL B O 1
ATOM 1349 N N . LEU B 1 4 ? 29.734 -6.984 49.656 1 41.66 4 LEU B N 1
ATOM 1350 C CA . LEU B 1 4 ? 29.531 -6.906 48.219 1 41.66 4 LEU B CA 1
ATOM 1351 C C . LEU B 1 4 ? 28.062 -6.988 47.844 1 41.66 4 LEU B C 1
ATOM 1353 O O . LEU B 1 4 ? 27.422 -8.016 48.094 1 41.66 4 LEU B O 1
ATOM 1357 N N . SER B 1 5 ? 27.344 -5.867 48.031 1 39.56 5 SER B N 1
ATOM 1358 C CA . SER B 1 5 ? 25.953 -5.82 47.594 1 39.56 5 SER B CA 1
ATOM 1359 C C . SER B 1 5 ? 25.875 -5.992 46.062 1 39.56 5 SER B C 1
ATOM 1361 O O . SER B 1 5 ? 26.469 -5.227 45.312 1 39.56 5 SER B O 1
ATOM 1363 N N . LEU B 1 6 ? 25.719 -7.199 45.656 1 40.56 6 LEU B N 1
ATOM 1364 C CA . LEU B 1 6 ? 25.422 -7.539 44.25 1 40.56 6 LEU B CA 1
ATOM 1365 C C . LEU B 1 6 ? 24.109 -6.898 43.812 1 40.56 6 LEU B C 1
ATOM 1367 O O . LEU B 1 6 ? 23.062 -7.137 44.406 1 40.56 6 LEU B O 1
ATOM 1371 N N . LEU B 1 7 ? 24.156 -5.719 43.156 1 39.12 7 LEU B N 1
ATOM 1372 C CA . LEU B 1 7 ? 23.016 -5.074 42.5 1 39.12 7 LEU B CA 1
ATOM 1373 C C . LEU B 1 7 ? 22.531 -5.902 41.312 1 39.12 7 LEU B C 1
ATOM 1375 O O . LEU B 1 7 ? 23.297 -6.207 40.406 1 39.12 7 LEU B O 1
ATOM 1379 N N . THR B 1 8 ? 21.609 -6.828 41.531 1 41.59 8 THR B N 1
ATOM 1380 C CA . THR B 1 8 ? 20.969 -7.562 40.438 1 41.59 8 THR B CA 1
ATOM 1381 C C . THR B 1 8 ? 20.172 -6.621 39.562 1 41.59 8 THR B C 1
ATOM 1383 O O . THR B 1 8 ? 19.391 -5.812 40.031 1 41.59 8 THR B O 1
ATOM 1386 N N . PRO B 1 9 ? 20.672 -6.328 38.344 1 41.88 9 PRO B N 1
ATOM 1387 C CA . PRO B 1 9 ? 19.859 -5.543 37.406 1 41.88 9 PRO B CA 1
ATOM 1388 C C . PRO B 1 9 ? 18.531 -6.215 37.062 1 41.88 9 PRO B C 1
ATOM 1390 O O . PRO B 1 9 ? 18.516 -7.402 36.719 1 41.88 9 PRO B O 1
ATOM 1393 N N . MET B 1 10 ? 17.422 -5.793 37.656 1 39.22 10 MET B N 1
ATOM 1394 C CA . MET B 1 10 ? 16.094 -6.227 37.25 1 39.22 10 MET B CA 1
ATOM 1395 C C . MET B 1 10 ? 15.797 -5.785 35.812 1 39.22 10 MET B C 1
ATOM 1397 O O . MET B 1 10 ? 15.867 -4.598 35.5 1 39.22 10 MET B O 1
ATOM 1401 N N . SER B 1 11 ? 16.047 -6.656 34.906 1 35.94 11 SER B N 1
ATOM 1402 C CA . SER B 1 11 ? 15.633 -6.465 33.5 1 35.94 11 SER B CA 1
ATOM 1403 C C . SER B 1 11 ? 14.117 -6.336 33.406 1 35.94 11 SER B C 1
ATOM 1405 O O . SER B 1 11 ? 13.383 -7.242 33.781 1 35.94 11 SER B O 1
ATOM 1407 N N . LEU B 1 12 ? 13.523 -5.129 33.438 1 37.19 12 LEU B N 1
ATOM 1408 C CA . LEU B 1 12 ? 12.125 -4.879 33.094 1 37.19 12 LEU B CA 1
ATOM 1409 C C . LEU B 1 12 ? 11.844 -5.266 31.641 1 37.19 12 LEU B C 1
ATOM 1411 O O . LEU B 1 12 ? 12.398 -4.676 30.719 1 37.19 12 LEU B O 1
ATOM 1415 N N . MET B 1 13 ? 11.461 -6.484 31.406 1 31.59 13 MET B N 1
ATOM 1416 C CA . MET B 1 13 ? 10.883 -6.852 30.125 1 31.59 13 MET B CA 1
ATOM 1417 C C . MET B 1 13 ? 9.609 -6.051 29.859 1 31.59 13 MET B C 1
ATOM 1419 O O . MET B 1 13 ? 8.625 -6.184 30.578 1 31.59 13 MET B O 1
ATOM 1423 N N . ALA B 1 14 ? 9.695 -4.816 29.359 1 36.31 14 ALA B N 1
ATOM 1424 C CA . ALA B 1 14 ? 8.523 -4.125 28.828 1 36.31 14 ALA B CA 1
ATOM 1425 C C . ALA B 1 14 ? 7.891 -4.914 27.688 1 36.31 14 ALA B C 1
ATOM 1427 O O . ALA B 1 14 ? 8.5 -5.086 26.625 1 36.31 14 ALA B O 1
ATOM 1428 N N . GLY B 1 15 ? 7.023 -5.844 28 1 30.02 15 GLY B N 1
ATOM 1429 C CA . GLY B 1 15 ? 6.203 -6.488 27 1 30.02 15 GLY B CA 1
ATOM 1430 C C . GLY B 1 15 ? 5.395 -5.508 26.172 1 30.02 15 GLY B C 1
ATOM 1431 O O . GLY B 1 15 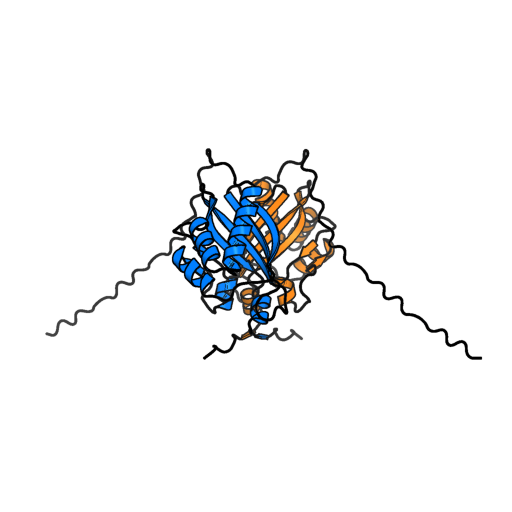? 4.613 -4.727 26.719 1 30.02 15 GLY B O 1
ATOM 1432 N N . VAL B 1 16 ? 5.848 -5.148 25 1 31.88 16 VAL B N 1
ATOM 1433 C CA . VAL B 1 16 ? 5.059 -4.379 24.047 1 31.88 16 VAL B CA 1
ATOM 1434 C C . VAL B 1 16 ? 3.795 -5.152 23.672 1 31.88 16 VAL B C 1
ATOM 1436 O O . VAL B 1 16 ? 3.869 -6.23 23.094 1 31.88 16 VAL B O 1
ATOM 1439 N N . MET B 1 17 ? 2.744 -5.156 24.531 1 30.22 17 MET B N 1
ATOM 1440 C CA . MET B 1 17 ? 1.438 -5.652 24.125 1 30.22 17 MET B CA 1
ATOM 1441 C C . MET B 1 17 ? 0.994 -4.992 22.812 1 30.22 17 MET B C 1
ATOM 1443 O O . MET B 1 17 ? 1.058 -3.77 22.688 1 30.22 17 MET B O 1
ATOM 1447 N N . ALA B 1 18 ? 1.008 -5.691 21.781 1 33.09 18 ALA B N 1
ATOM 1448 C CA . ALA B 1 18 ? 0.31 -5.254 20.578 1 33.09 18 ALA B CA 1
ATOM 1449 C C . ALA B 1 18 ? -1.133 -4.867 20.891 1 33.09 18 ALA B C 1
ATOM 1451 O O . ALA B 1 18 ? -1.929 -5.707 21.312 1 33.09 18 ALA B O 1
ATOM 1452 N N . ALA B 1 19 ? -1.402 -3.668 21.344 1 29.2 19 ALA B N 1
ATOM 1453 C CA . ALA B 1 19 ? -2.781 -3.25 21.578 1 29.2 19 ALA B CA 1
ATOM 1454 C C . ALA B 1 19 ? -3.672 -3.582 20.391 1 29.2 19 ALA B C 1
ATOM 1456 O O . ALA B 1 19 ? -3.434 -3.107 19.266 1 29.2 19 ALA B O 1
ATOM 1457 N N . ALA B 1 20 ? -4.336 -4.75 20.375 1 35.19 20 ALA B N 1
ATOM 1458 C CA . ALA B 1 20 ? -5.434 -5.02 19.453 1 35.19 20 ALA B CA 1
ATOM 1459 C C . ALA B 1 20 ? -6.379 -3.826 19.359 1 35.19 20 ALA B C 1
ATOM 1461 O O . ALA B 1 20 ? -6.762 -3.248 20.375 1 35.19 20 ALA B O 1
ATOM 1462 N N . THR B 1 21 ? -6.375 -3.096 18.375 1 33.12 21 THR B N 1
ATOM 1463 C CA . THR B 1 21 ? -7.328 -2.008 18.188 1 33.12 21 THR B CA 1
ATOM 1464 C C . THR B 1 21 ? -8.75 -2.482 18.469 1 33.12 21 THR B C 1
ATOM 1466 O O . THR B 1 21 ? -9.18 -3.523 17.969 1 33.12 21 THR B O 1
ATOM 1469 N N . PRO B 1 22 ? -9.359 -2.043 19.516 1 33.47 22 PRO B N 1
ATOM 1470 C CA . PRO B 1 22 ? -10.734 -2.447 19.812 1 33.47 22 PRO B CA 1
ATOM 1471 C C . PRO B 1 22 ? -11.625 -2.471 18.578 1 33.47 22 PRO B C 1
ATOM 1473 O O . PRO B 1 22 ? -11.555 -1.562 17.75 1 33.47 22 PRO B O 1
ATOM 1476 N N . LYS B 1 23 ? -12.055 -3.611 18.094 1 37.22 23 LYS B N 1
ATOM 1477 C CA . LYS B 1 23 ? -13.164 -3.676 17.156 1 37.22 23 LYS B CA 1
ATOM 1478 C C . LYS B 1 23 ? -14.406 -2.98 17.703 1 37.22 23 LYS B C 1
ATOM 1480 O O . LYS B 1 23 ? -14.828 -3.254 18.828 1 37.22 23 LYS B O 1
ATOM 1485 N N . ARG B 1 24 ? -14.688 -1.83 17.281 1 38.34 24 ARG B N 1
ATOM 1486 C CA . ARG B 1 24 ? -15.898 -1.134 17.688 1 38.34 24 ARG B CA 1
ATOM 1487 C C . ARG B 1 24 ? -17.109 -2.072 17.656 1 38.34 24 ARG B C 1
ATOM 1489 O O . ARG B 1 24 ? -17.172 -2.971 16.812 1 38.34 24 ARG B O 1
ATOM 1496 N N . ASP B 1 25 ? -17.812 -2.289 18.688 1 38.03 25 ASP B N 1
ATOM 1497 C CA . ASP B 1 25 ? -19.094 -2.975 18.766 1 38.03 25 ASP B CA 1
ATOM 1498 C C . ASP B 1 25 ? -20.016 -2.568 17.609 1 38.03 25 ASP B C 1
ATOM 1500 O O . ASP B 1 25 ? -20.125 -1.384 17.281 1 38.03 25 ASP B O 1
ATOM 1504 N N . ALA B 1 26 ? -20.312 -3.283 16.641 1 42.28 26 ALA B N 1
ATOM 1505 C CA . ALA B 1 26 ? -21.203 -3.129 15.492 1 42.28 26 ALA B CA 1
ATOM 1506 C C . ALA B 1 26 ? -22.484 -2.389 15.891 1 42.28 26 ALA B C 1
ATOM 1508 O O . ALA B 1 26 ? -23.422 -2.305 15.102 1 42.28 26 ALA B O 1
ATOM 1509 N N . SER B 1 27 ? -22.781 -2.225 17.125 1 41.81 27 SER B N 1
ATOM 1510 C CA . SER B 1 27 ? -24.141 -1.709 17.25 1 41.81 27 SER B CA 1
ATOM 1511 C C . SER B 1 27 ? -24.375 -0.544 16.297 1 41.81 27 SER B C 1
ATOM 1513 O O . SER B 1 27 ? -25.172 -0.651 15.367 1 41.81 27 SER B O 1
ATOM 1515 N N . TRP B 1 28 ? -24.891 0.778 16.875 1 43.56 28 TRP B N 1
ATOM 1516 C CA . TRP B 1 28 ? -25.609 1.848 16.188 1 43.56 28 TRP B CA 1
ATOM 1517 C C . TRP B 1 28 ? -24.672 2.658 15.305 1 43.56 28 TRP B C 1
ATOM 1519 O O . TRP B 1 28 ? -25.016 3.752 14.852 1 43.56 28 TRP B O 1
ATOM 1529 N N . GLN B 1 29 ? -23.359 2.521 15.367 1 56.91 29 GLN B N 1
ATOM 1530 C CA . GLN B 1 29 ? -22.641 3.576 14.664 1 56.91 29 GLN B CA 1
ATOM 1531 C C . GLN B 1 29 ? -22.594 3.301 13.164 1 56.91 29 GLN B C 1
ATOM 1533 O O . GLN B 1 29 ? -22.203 2.215 12.734 1 56.91 29 GLN B O 1
ATOM 1538 N N . SER B 1 30 ? -23.266 4.172 12.383 1 81.69 30 SER B N 1
ATOM 1539 C CA . SER B 1 30 ? -23.406 4.141 10.93 1 81.69 30 SER B CA 1
ATOM 1540 C C . SER B 1 30 ? -22.031 4.059 10.258 1 81.69 30 SER B C 1
ATOM 1542 O O . SER B 1 30 ? -21.047 4.566 10.781 1 81.69 30 SER B O 1
ATOM 1544 N N . CYS B 1 31 ? -21.922 3.232 9.352 1 93.69 31 CYS B N 1
ATOM 1545 C CA . CYS B 1 31 ? -20.734 3.09 8.523 1 93.69 31 CYS B CA 1
ATOM 1546 C C . CYS B 1 31 ? -20.328 4.426 7.91 1 93.69 31 CYS B C 1
ATOM 1548 O O . CYS B 1 31 ? -21.188 5.289 7.68 1 93.69 31 CYS B O 1
ATOM 1550 N N . VAL B 1 32 ? -19 4.609 7.852 1 97.75 32 VAL B N 1
ATOM 1551 C CA . VAL B 1 32 ? -18.516 5.754 7.098 1 97.75 32 VAL B CA 1
ATOM 1552 C C . VAL B 1 32 ? -19.125 5.762 5.699 1 97.75 32 VAL B C 1
ATOM 1554 O O . VAL B 1 32 ? -19.172 4.727 5.027 1 97.75 32 VAL B O 1
ATOM 1557 N N . SER B 1 33 ? -19.672 6.879 5.324 1 97.12 33 SER B N 1
ATOM 1558 C CA . SER B 1 33 ? -20.203 6.984 3.971 1 97.12 33 SER B CA 1
ATOM 1559 C C . SER B 1 33 ? -19.094 7.254 2.959 1 97.12 33 SER B C 1
ATOM 1561 O O . SER B 1 33 ? -18.016 7.695 3.328 1 97.12 33 SER B O 1
ATOM 1563 N N . GLN B 1 34 ? -19.391 6.988 1.698 1 97.31 34 GLN B N 1
ATOM 1564 C CA . GLN B 1 34 ? -18.422 7.289 0.647 1 97.31 34 GLN B CA 1
ATOM 1565 C C . GLN B 1 34 ? -18.125 8.789 0.586 1 97.31 34 GLN B C 1
ATOM 1567 O O . GLN B 1 34 ? -16.984 9.188 0.368 1 97.31 34 GLN B O 1
ATOM 1572 N N . ALA B 1 35 ? -19.125 9.562 0.787 1 98.12 35 ALA B N 1
ATOM 1573 C CA . ALA B 1 35 ? -18.938 11.008 0.792 1 98.12 35 ALA B CA 1
ATOM 1574 C C . ALA B 1 35 ? -18.016 11.438 1.934 1 98.12 35 ALA B C 1
ATOM 1576 O O . ALA B 1 35 ? -17.156 12.297 1.75 1 98.12 35 ALA B O 1
ATOM 1577 N N . ASP B 1 36 ? -18.219 10.867 3.111 1 98.38 36 ASP B N 1
ATOM 1578 C CA . ASP B 1 36 ? -17.344 11.156 4.242 1 98.38 36 ASP B CA 1
ATOM 1579 C C . ASP B 1 36 ? -15.906 10.727 3.953 1 98.38 36 ASP B C 1
ATOM 1581 O O . ASP B 1 36 ? -14.961 11.453 4.258 1 98.38 36 ASP B O 1
ATOM 1585 N N . ALA B 1 37 ? -15.797 9.594 3.346 1 98.81 37 ALA B N 1
ATOM 1586 C CA . ALA B 1 37 ? -14.477 9.078 3.004 1 98.81 37 ALA B CA 1
ATOM 1587 C C . ALA B 1 37 ? -13.734 10.047 2.086 1 98.81 37 ALA B C 1
ATOM 1589 O O . ALA B 1 37 ? -12.57 10.375 2.33 1 98.81 37 ALA B O 1
ATOM 1590 N N . GLU B 1 38 ? -14.383 10.484 1.095 1 98.81 38 GLU B N 1
ATOM 1591 C CA . GLU B 1 38 ? -13.781 11.406 0.14 1 98.81 38 GLU B CA 1
ATOM 1592 C C . GLU B 1 38 ? -13.422 12.734 0.805 1 98.81 38 GLU B C 1
ATOM 1594 O O . GLU B 1 38 ? -12.359 13.297 0.542 1 98.81 38 GLU B O 1
ATOM 1599 N N . SER B 1 39 ? -14.266 13.156 1.655 1 98.81 39 SER B N 1
ATOM 1600 C CA . SER B 1 39 ? -14 14.391 2.393 1 98.81 39 SER B CA 1
ATOM 1601 C C . SER B 1 39 ? -12.773 14.242 3.289 1 98.81 39 SER B C 1
ATOM 1603 O O . SER B 1 39 ? -11.938 15.148 3.357 1 98.81 39 SER B O 1
ATOM 1605 N N . ILE B 1 40 ? -12.688 13.18 3.951 1 98.88 40 ILE B N 1
ATOM 1606 C CA . ILE B 1 40 ? -11.57 12.906 4.844 1 98.88 40 ILE B CA 1
ATOM 1607 C C . ILE B 1 40 ? -10.266 12.898 4.051 1 98.88 40 ILE B C 1
ATOM 1609 O O . ILE B 1 40 ? -9.281 13.539 4.453 1 98.88 40 ILE B O 1
ATOM 1613 N N . VAL B 1 41 ? -10.242 12.25 2.916 1 98.94 41 VAL B N 1
ATOM 1614 C CA . VAL B 1 41 ? -9.031 12.172 2.098 1 98.94 41 VAL B CA 1
ATOM 1615 C C . VAL B 1 41 ? -8.664 13.562 1.589 1 98.94 41 VAL B C 1
ATOM 1617 O O . VAL B 1 41 ? -7.492 13.953 1.615 1 98.94 41 VAL B O 1
ATOM 1620 N N . ASN B 1 42 ? -9.656 14.32 1.189 1 98.81 42 ASN B N 1
ATOM 1621 C CA . ASN B 1 42 ? -9.391 15.672 0.721 1 98.81 42 ASN B CA 1
ATOM 1622 C C . ASN B 1 42 ? -8.789 16.547 1.822 1 98.81 42 ASN B C 1
ATOM 1624 O O . ASN B 1 42 ? -7.875 17.328 1.566 1 98.81 42 ASN B O 1
ATOM 1628 N N . GLN B 1 43 ? -9.289 16.391 2.992 1 98.88 43 GLN B N 1
ATOM 1629 C CA . GLN B 1 43 ? -8.727 17.125 4.125 1 98.88 43 GLN B CA 1
ATOM 1630 C C . GLN B 1 43 ? -7.301 16.656 4.426 1 98.88 43 GLN B C 1
ATOM 1632 O O . GLN B 1 43 ? -6.426 17.484 4.711 1 98.88 43 GLN B O 1
ATOM 1637 N N . TYR B 1 44 ? -7.109 15.43 4.34 1 98.94 44 TYR B N 1
ATOM 1638 C CA . TYR B 1 44 ? -5.77 14.898 4.578 1 98.94 44 TYR B CA 1
ATOM 1639 C C . TYR B 1 44 ? -4.785 15.438 3.549 1 98.94 44 TYR B C 1
ATOM 1641 O O . TYR B 1 44 ? -3.641 15.758 3.883 1 98.94 44 TYR B O 1
ATOM 1649 N N . ILE B 1 45 ? -5.203 15.555 2.322 1 98.88 45 ILE B N 1
ATOM 1650 C CA . ILE B 1 45 ? -4.371 16.094 1.252 1 98.88 45 ILE B CA 1
ATOM 1651 C C . ILE B 1 45 ? -4.008 17.547 1.564 1 98.88 45 ILE B C 1
ATOM 1653 O O . ILE B 1 45 ? -2.869 17.969 1.339 1 98.88 45 ILE B O 1
ATOM 1657 N N . ILE B 1 46 ? -4.926 18.344 2.15 1 98.69 46 ILE B N 1
ATOM 1658 C CA . ILE B 1 46 ? -4.652 19.719 2.561 1 98.69 46 ILE B CA 1
ATOM 1659 C C . ILE B 1 46 ? -3.496 19.734 3.557 1 98.69 46 ILE B C 1
ATOM 1661 O O . ILE B 1 46 ? -2.611 20.594 3.473 1 98.69 46 ILE B O 1
ATOM 1665 N N . ILE B 1 47 ? -3.508 18.797 4.426 1 98.81 47 ILE B N 1
ATOM 1666 C CA . ILE B 1 47 ? -2.457 18.703 5.434 1 98.81 47 ILE B CA 1
ATOM 1667 C C . ILE B 1 47 ? -1.122 18.406 4.762 1 98.81 47 ILE B C 1
ATOM 1669 O O . ILE B 1 47 ? -0.112 19.047 5.039 1 98.81 47 ILE B O 1
ATOM 1673 N N . LEU B 1 48 ? -1.076 17.484 3.846 1 98.56 48 LEU B N 1
ATOM 1674 C CA . LEU B 1 48 ? 0.155 17.047 3.197 1 98.56 48 LEU B CA 1
ATOM 1675 C C . LEU B 1 48 ? 0.731 18.141 2.316 1 98.56 48 LEU B C 1
ATOM 1677 O O . LEU B 1 48 ? 1.949 18.328 2.26 1 98.56 48 LEU B O 1
ATOM 1681 N N . GLU B 1 49 ? -0.129 18.828 1.636 1 98.19 49 GLU B N 1
ATOM 1682 C CA . GLU B 1 49 ? 0.325 19.891 0.742 1 98.19 49 GLU B CA 1
ATOM 1683 C C . GLU B 1 49 ? 0.731 21.125 1.524 1 98.19 49 GLU B C 1
ATOM 1685 O O . GLU B 1 49 ? 1.69 21.812 1.16 1 98.19 49 GLU B O 1
ATOM 1690 N N . HIS B 1 50 ? -0.001 21.484 2.439 1 98.06 50 HIS B N 1
ATOM 1691 C CA . HIS B 1 50 ? 0.073 22.625 3.348 1 98.06 50 HIS B CA 1
ATOM 1692 C C . HIS B 1 50 ? 0.608 23.875 2.635 1 98.06 50 HIS B C 1
ATOM 1694 O O . HIS B 1 50 ? 1.519 24.531 3.137 1 98.06 50 HIS B O 1
ATOM 1700 N N . THR B 1 51 ? 0.057 24.125 1.511 1 97.19 51 THR B N 1
ATOM 1701 C CA . THR B 1 51 ? 0.36 25.375 0.795 1 97.19 51 THR B CA 1
ATOM 1702 C C . THR B 1 51 ? 0.054 26.578 1.664 1 97.19 51 THR B C 1
ATOM 1704 O O . THR B 1 51 ? 0.697 27.625 1.529 1 97.19 51 THR B O 1
ATOM 1707 N N . ASP B 1 52 ? -0.988 26.469 2.48 1 97.69 52 ASP B N 1
ATOM 1708 C CA . ASP B 1 52 ? -1.31 27.375 3.58 1 97.69 52 ASP B CA 1
ATOM 1709 C C . ASP B 1 52 ? -1.152 26.672 4.93 1 97.69 52 ASP B C 1
ATOM 1711 O O . ASP B 1 52 ? -2.018 25.891 5.336 1 97.69 52 ASP B O 1
ATOM 1715 N N . ALA B 1 53 ? -0.058 27.062 5.609 1 97.25 53 ALA B N 1
ATOM 1716 C CA . ALA B 1 53 ? 0.31 26.344 6.824 1 97.25 53 ALA B CA 1
ATOM 1717 C C . ALA B 1 53 ? -0.759 26.5 7.902 1 97.25 53 ALA B C 1
ATOM 1719 O O . ALA B 1 53 ? -1.062 25.562 8.633 1 97.25 53 ALA B O 1
ATOM 1720 N N . ALA B 1 54 ? -1.292 27.625 8 1 97.88 54 ALA B N 1
ATOM 1721 C CA . ALA B 1 54 ? -2.312 27.875 9.016 1 97.88 54 ALA B CA 1
ATOM 1722 C C . ALA B 1 54 ? -3.574 27.078 8.734 1 97.88 54 ALA B C 1
ATOM 1724 O O . ALA B 1 54 ? -4.145 26.469 9.648 1 97.88 54 ALA B O 1
ATOM 1725 N N . ALA B 1 55 ? -4 27.109 7.504 1 98.5 55 ALA B N 1
ATOM 1726 C CA . ALA B 1 55 ? -5.176 26.328 7.113 1 98.5 55 ALA B CA 1
ATOM 1727 C C . ALA B 1 55 ? -4.934 24.828 7.305 1 98.5 55 ALA B C 1
ATOM 1729 O O . ALA B 1 55 ? -5.82 24.109 7.77 1 98.5 55 ALA B O 1
ATOM 1730 N N . ALA B 1 56 ? -3.77 24.406 6.973 1 98.75 56 ALA B N 1
ATOM 1731 C CA . ALA B 1 56 ? -3.414 23 7.141 1 98.75 56 ALA B CA 1
ATOM 1732 C C . ALA B 1 56 ? -3.42 22.609 8.617 1 98.75 56 ALA B C 1
ATOM 1734 O O . ALA B 1 56 ? -3.922 21.547 8.977 1 98.75 56 ALA B O 1
ATOM 1735 N N . ASN B 1 57 ? -2.844 23.469 9.391 1 98.81 57 ASN B N 1
ATOM 1736 C CA . ASN B 1 57 ? -2.838 23.203 10.82 1 98.81 57 ASN B CA 1
ATOM 1737 C C . ASN B 1 57 ? -4.254 23.094 11.375 1 98.81 57 ASN B C 1
ATOM 1739 O O . ASN B 1 57 ? -4.555 22.172 12.141 1 98.81 57 ASN B O 1
ATOM 1743 N N . ALA B 1 58 ? -5.098 23.984 11 1 98.81 58 ALA B N 1
ATOM 1744 C CA . ALA B 1 58 ? -6.484 23.953 11.461 1 98.81 58 ALA B CA 1
ATOM 1745 C C . ALA B 1 58 ? -7.184 22.672 11.008 1 98.81 58 ALA B C 1
ATOM 1747 O O . ALA B 1 58 ? -7.914 22.047 11.781 1 98.81 58 ALA B O 1
ATOM 1748 N N . THR B 1 59 ? -6.949 22.344 9.789 1 98.88 59 THR B N 1
ATOM 1749 C CA . THR B 1 59 ? -7.523 21.125 9.25 1 98.88 59 THR B CA 1
ATOM 1750 C C . THR B 1 59 ? -7.023 19.906 10.023 1 98.88 59 THR B C 1
ATOM 1752 O O . THR B 1 59 ? -7.809 19.031 10.391 1 98.88 59 THR B O 1
ATOM 1755 N N . ALA B 1 60 ? -5.766 19.844 10.297 1 98.94 60 ALA B N 1
ATOM 1756 C CA . ALA B 1 60 ? -5.172 18.719 11.023 1 98.94 60 ALA B CA 1
ATOM 1757 C C . ALA B 1 60 ? -5.738 18.609 12.438 1 98.94 60 ALA B C 1
ATOM 1759 O O . ALA B 1 60 ? -6.055 17.516 12.906 1 98.94 60 ALA B O 1
ATOM 1760 N N . GLN B 1 61 ? -5.863 19.766 13.07 1 98.88 61 GLN B N 1
ATOM 1761 C CA . GLN B 1 61 ? -6.41 19.797 14.422 1 98.88 61 GLN B CA 1
ATOM 1762 C C . GLN B 1 61 ? -7.824 19.219 14.461 1 98.88 61 GLN B C 1
ATOM 1764 O O . GLN B 1 61 ? -8.195 18.531 15.414 1 98.88 61 GLN B O 1
ATOM 1769 N N . SER B 1 62 ? -8.539 19.438 13.484 1 98.81 62 SER B N 1
ATOM 1770 C CA . SER B 1 62 ? -9.93 18.984 13.445 1 98.81 62 SER B CA 1
ATOM 1771 C C . SER B 1 62 ? -10.031 17.531 13 1 98.81 62 SER B C 1
ATOM 1773 O O . SER B 1 62 ? -10.859 16.781 13.516 1 98.81 62 SER B O 1
ATOM 1775 N N . LEU B 1 63 ? -9.234 17.094 12.102 1 98.94 63 LEU B N 1
ATOM 1776 C CA . LEU B 1 63 ? -9.367 15.805 11.43 1 98.94 63 LEU B CA 1
ATOM 1777 C C . LEU B 1 63 ? -8.742 14.695 12.266 1 98.94 63 LEU B C 1
ATOM 1779 O O . LEU B 1 63 ? -9.219 13.555 12.25 1 98.94 63 LEU B O 1
ATOM 1783 N N . LEU B 1 64 ? -7.645 15 12.977 1 98.94 64 LEU B N 1
ATOM 1784 C CA . LEU B 1 64 ? -6.891 13.961 13.672 1 98.94 64 LEU B CA 1
ATOM 1785 C C . LEU B 1 64 ? -7.398 13.789 15.102 1 98.94 64 LEU B C 1
ATOM 1787 O O . LEU B 1 64 ? -7.668 14.766 15.789 1 98.94 64 LEU B O 1
ATOM 1791 N N . ASP B 1 65 ? -7.52 12.539 15.477 1 98.69 65 ASP B N 1
ATOM 1792 C CA . ASP B 1 65 ? -7.746 12.219 16.875 1 98.69 65 ASP B CA 1
ATOM 1793 C C . ASP B 1 65 ? -6.543 12.609 17.734 1 98.69 65 ASP B C 1
ATOM 1795 O O . ASP B 1 65 ? -5.406 12.594 17.25 1 98.69 65 ASP B O 1
ATOM 1799 N N . GLU B 1 66 ? -6.719 12.859 19.016 1 98.25 66 GLU B N 1
ATOM 1800 C CA . GLU B 1 66 ? -5.645 13.281 19.922 1 98.25 66 GLU B CA 1
ATOM 1801 C C . GLU B 1 66 ? -4.555 12.219 20.016 1 98.25 66 GLU B C 1
ATOM 1803 O O . GLU B 1 66 ? -3.375 12.547 20.141 1 98.25 66 GLU B O 1
ATOM 1808 N N . ASN B 1 67 ? -4.953 11 19.875 1 98 67 ASN B N 1
ATOM 1809 C CA . ASN B 1 67 ? -4.02 9.883 20.016 1 98 67 ASN B CA 1
ATOM 1810 C C . ASN B 1 67 ? -3.66 9.281 18.656 1 98 67 ASN B C 1
ATOM 1812 O O . ASN B 1 67 ? -3.381 8.086 18.562 1 98 67 ASN B O 1
ATOM 1816 N N . TYR B 1 68 ? -3.77 10.133 17.703 1 98.81 68 TYR B N 1
ATOM 1817 C CA . TYR B 1 68 ? -3.484 9.703 16.328 1 98.81 68 TYR B CA 1
ATOM 1818 C C . TYR B 1 68 ? -2.156 8.961 16.266 1 98.81 68 TYR B C 1
ATOM 1820 O O . TYR B 1 68 ? -1.165 9.391 16.859 1 98.81 68 TYR B O 1
ATOM 1828 N N . ILE B 1 69 ? -2.125 7.766 15.484 1 98.88 69 ILE B N 1
ATOM 1829 C CA . ILE B 1 69 ? -0.911 6.992 15.258 1 98.88 69 ILE B CA 1
ATOM 1830 C C . ILE B 1 69 ? -0.738 6.73 13.758 1 98.88 69 ILE B C 1
ATOM 1832 O O . ILE B 1 69 ? -1.681 6.316 13.078 1 98.88 69 ILE B O 1
ATOM 1836 N N . GLU B 1 70 ? 0.412 7.016 13.305 1 98.88 70 GLU B N 1
ATOM 1837 C CA . GLU B 1 70 ? 0.779 6.652 11.938 1 98.88 70 GLU B CA 1
ATOM 1838 C C . GLU B 1 70 ? 1.868 5.586 11.93 1 98.88 70 GLU B C 1
ATOM 1840 O O . GLU B 1 70 ? 2.857 5.691 12.656 1 98.88 70 GLU B O 1
ATOM 1845 N N . THR B 1 71 ? 1.667 4.547 11.086 1 98.88 71 THR B N 1
ATOM 1846 C CA . THR B 1 71 ? 2.66 3.494 10.898 1 98.88 71 THR B CA 1
ATOM 1847 C C . THR B 1 71 ? 2.969 3.301 9.422 1 98.88 71 THR B C 1
ATOM 1849 O O . THR B 1 71 ? 2.061 3.109 8.609 1 98.88 71 THR B O 1
ATOM 1852 N N . SER B 1 72 ? 4.234 3.367 9.133 1 98.88 72 SER B N 1
ATOM 1853 C CA . SER B 1 72 ? 4.695 3.123 7.77 1 98.88 72 SER B CA 1
ATOM 1854 C C . SER B 1 72 ? 6.137 2.627 7.75 1 98.88 72 SER B C 1
ATOM 1856 O O . SER B 1 72 ? 7.066 3.395 8.016 1 98.88 72 SER B O 1
ATOM 1858 N N . ASP B 1 73 ? 6.363 1.453 7.332 1 98.88 73 ASP B N 1
ATOM 1859 C CA . ASP B 1 73 ? 7.723 0.944 7.176 1 98.88 73 ASP B CA 1
ATOM 1860 C C . ASP B 1 73 ? 8.414 1.579 5.973 1 98.88 73 ASP B C 1
ATOM 1862 O O . ASP B 1 73 ? 9.633 1.721 5.957 1 98.88 73 ASP B O 1
ATOM 1866 N N . SER B 1 74 ? 7.66 2.012 4.93 1 98.88 74 SER B N 1
ATOM 1867 C CA . SER B 1 74 ? 8.25 2.752 3.816 1 98.88 74 SER B CA 1
ATOM 1868 C C . SER B 1 74 ? 8.922 4.031 4.301 1 98.88 74 SER B C 1
ATOM 1870 O O . SER B 1 74 ? 10.047 4.336 3.9 1 98.88 74 SER B O 1
ATOM 1872 N N . ILE B 1 75 ? 8.227 4.789 5.18 1 98.38 75 ILE B N 1
ATOM 1873 C CA . ILE B 1 75 ? 8.789 6.016 5.73 1 98.38 75 ILE B CA 1
ATOM 1874 C C . ILE B 1 75 ? 10.008 5.684 6.594 1 98.38 75 ILE B C 1
ATOM 1876 O O . ILE B 1 75 ? 11.055 6.32 6.469 1 98.38 75 ILE B O 1
ATOM 1880 N N . LEU B 1 76 ? 9.867 4.656 7.418 1 98.44 76 LEU B N 1
ATOM 1881 C CA . LEU B 1 76 ? 10.953 4.285 8.312 1 98.44 76 LEU B CA 1
ATOM 1882 C C . LEU B 1 76 ? 12.188 3.857 7.516 1 98.44 76 LEU B C 1
ATOM 1884 O O . LEU B 1 76 ? 13.32 4.16 7.906 1 98.44 76 LEU B O 1
ATOM 1888 N N . SER B 1 77 ? 12 3.199 6.41 1 98.19 77 SER B N 1
ATOM 1889 C CA . SER B 1 77 ? 13.117 2.826 5.547 1 98.19 77 SER B CA 1
ATOM 1890 C C . SER B 1 77 ? 13.836 4.059 5.016 1 98.19 77 SER B C 1
ATOM 1892 O O . SER B 1 77 ? 15.07 4.102 4.992 1 98.19 77 SER B O 1
ATOM 1894 N N . LEU B 1 78 ? 13.062 5.023 4.602 1 97.25 78 LEU B N 1
ATOM 1895 C CA . LEU B 1 78 ? 13.641 6.238 4.039 1 97.25 78 LEU B CA 1
ATOM 1896 C C . LEU B 1 78 ? 14.383 7.035 5.105 1 97.25 78 LEU B C 1
ATOM 1898 O O . LEU B 1 78 ? 15.336 7.754 4.801 1 97.25 78 LEU B O 1
ATOM 1902 N N . GLU B 1 79 ? 13.953 6.867 6.332 1 95.12 79 GLU B N 1
ATOM 1903 C CA . GLU B 1 79 ? 14.57 7.609 7.43 1 95.12 79 GLU B CA 1
ATOM 1904 C C . GLU B 1 79 ? 15.719 6.828 8.047 1 95.12 79 GLU B C 1
ATOM 1906 O O . GLU B 1 79 ? 16.406 7.324 8.945 1 95.12 79 GLU B O 1
ATOM 1911 N N . GLY B 1 80 ? 15.891 5.617 7.617 1 94.06 80 GLY B N 1
ATOM 1912 C CA . GLY B 1 80 ? 16.938 4.789 8.195 1 94.06 80 GLY B CA 1
ATOM 1913 C C . GLY B 1 80 ? 16.625 4.332 9.609 1 94.06 80 GLY B C 1
ATOM 1914 O O . GLY B 1 80 ? 17.531 4.168 10.43 1 94.06 80 GLY B O 1
ATOM 1915 N N . GLN B 1 81 ? 15.352 4.246 9.906 1 96.62 81 GLN B N 1
ATOM 1916 C CA . GLN B 1 81 ? 14.914 3.83 11.234 1 96.62 81 GLN B CA 1
ATOM 1917 C C . GLN B 1 81 ? 14.508 2.357 11.242 1 96.62 81 GLN B C 1
ATOM 1919 O O . GLN B 1 81 ? 14.203 1.785 10.195 1 96.62 81 GLN B O 1
ATOM 1924 N N . PRO B 1 82 ? 14.508 1.729 12.484 1 97.12 82 PRO B N 1
ATOM 1925 C CA . PRO B 1 82 ? 14.039 0.345 12.555 1 97.12 82 PRO B CA 1
ATOM 1926 C C . PRO B 1 82 ? 12.586 0.193 12.094 1 97.12 82 PRO B C 1
ATOM 1928 O O . PRO B 1 82 ? 11.758 1.063 12.359 1 97.12 82 PRO B O 1
ATOM 1931 N N . LEU B 1 83 ? 12.367 -0.912 11.453 1 98.5 83 LEU B N 1
ATOM 1932 C CA . LEU B 1 83 ? 11.023 -1.167 10.938 1 98.5 83 LEU B CA 1
ATOM 1933 C C . LEU B 1 83 ? 10.133 -1.777 12.016 1 98.5 83 LEU B C 1
ATOM 1935 O O . LEU B 1 83 ? 10.633 -2.25 13.047 1 98.5 83 LEU B O 1
ATOM 1939 N N . GLY B 1 84 ? 8.82 -1.682 11.812 1 97.88 84 GLY B N 1
ATOM 1940 C CA . GLY B 1 84 ? 7.863 -2.379 12.648 1 97.88 84 GLY B CA 1
ATOM 1941 C C . GLY B 1 84 ? 7.348 -1.53 13.797 1 97.88 84 GLY B C 1
ATOM 1942 O O . GLY B 1 84 ? 6.691 -2.039 14.711 1 97.88 84 GLY B O 1
ATOM 1943 N N . THR B 1 85 ? 7.699 -0.256 13.75 1 97.88 85 THR B N 1
ATOM 1944 C CA . THR B 1 85 ? 7.246 0.653 14.797 1 97.88 85 THR B CA 1
ATOM 1945 C C . THR B 1 85 ? 6.449 1.81 14.203 1 97.88 85 THR B C 1
ATOM 1947 O O . THR B 1 85 ? 6.344 1.936 12.977 1 97.88 85 THR B O 1
ATOM 1950 N N . ALA B 1 86 ? 5.859 2.592 15.102 1 98.62 86 ALA B N 1
ATOM 1951 C CA . ALA B 1 86 ? 5.113 3.764 14.656 1 98.62 86 ALA B CA 1
ATOM 1952 C C . ALA B 1 86 ? 6.051 4.836 14.102 1 98.62 86 ALA B C 1
ATOM 1954 O O . ALA B 1 86 ? 7.141 5.047 14.641 1 98.62 86 ALA B O 1
ATOM 1955 N N . THR B 1 87 ? 5.574 5.5 13.062 1 98.56 87 THR B N 1
ATOM 1956 C CA . THR B 1 87 ? 6.281 6.648 12.5 1 98.56 87 THR B CA 1
ATOM 1957 C C . THR B 1 87 ? 5.996 7.906 13.312 1 98.56 87 THR B C 1
ATOM 1959 O O . THR B 1 87 ? 6.895 8.719 13.539 1 98.56 87 THR B O 1
ATOM 1962 N N . PHE B 1 88 ? 4.738 8.078 13.68 1 98.31 88 PHE B N 1
ATOM 1963 C CA . PHE B 1 88 ? 4.297 9.172 14.539 1 98.31 88 PHE B CA 1
ATOM 1964 C C . PHE B 1 88 ? 3.334 8.664 15.609 1 98.31 88 PHE B C 1
ATOM 1966 O O . PHE B 1 88 ? 2.469 7.832 15.328 1 98.31 88 PHE B O 1
ATOM 1973 N N . VAL B 1 89 ? 3.539 9.188 16.781 1 98.5 89 VAL B N 1
ATOM 1974 C CA . VAL B 1 89 ? 2.625 8.93 17.891 1 98.5 89 VAL B CA 1
ATOM 1975 C C . VAL B 1 89 ? 2.121 10.25 18.469 1 98.5 89 VAL B C 1
ATOM 1977 O O . VAL B 1 89 ? 2.896 11.031 19.016 1 98.5 89 VAL B O 1
ATOM 1980 N N . GLY B 1 90 ? 0.855 10.484 18.266 1 98.69 90 GLY B N 1
ATOM 1981 C CA . GLY B 1 90 ? 0.249 11.703 18.781 1 98.69 90 GLY B CA 1
ATOM 1982 C C . GLY B 1 90 ? -0.017 12.742 17.703 1 98.69 90 GLY B C 1
ATOM 1983 O O . GLY B 1 90 ? 0.812 12.945 16.812 1 98.69 90 GLY B O 1
ATOM 1984 N N . LYS B 1 91 ? -1.141 13.383 17.891 1 98.69 91 LYS B N 1
ATOM 1985 C CA . LYS B 1 91 ? -1.604 14.406 16.953 1 98.69 91 LYS B CA 1
ATOM 1986 C C . LYS B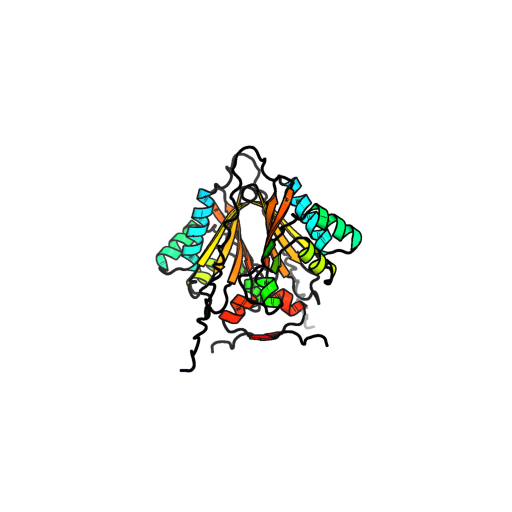 1 91 ? -0.59 15.539 16.828 1 98.69 91 LYS B C 1
ATOM 1988 O O . LYS B 1 91 ? -0.213 15.922 15.727 1 98.69 91 LYS B O 1
ATOM 1993 N N . ASP B 1 92 ? -0.092 16.031 17.922 1 98.44 92 ASP B N 1
ATOM 1994 C CA . ASP B 1 92 ? 0.803 17.188 17.906 1 98.44 92 ASP B CA 1
ATOM 1995 C C . ASP B 1 92 ? 2.131 16.844 17.234 1 98.44 92 ASP B C 1
ATOM 1997 O O . ASP B 1 92 ? 2.666 17.641 16.469 1 98.44 92 ASP B O 1
ATOM 2001 N N . ASN B 1 93 ? 2.584 15.664 17.547 1 98.25 93 ASN B N 1
ATOM 2002 C CA . ASN B 1 93 ? 3.838 15.242 16.938 1 98.25 93 ASN B CA 1
ATOM 2003 C C . ASN B 1 93 ? 3.705 15.094 15.43 1 98.25 93 ASN B C 1
ATOM 2005 O O . ASN B 1 93 ? 4.605 15.477 14.68 1 98.25 93 ASN B O 1
ATOM 2009 N N . TYR B 1 94 ? 2.648 14.586 15.062 1 98.75 94 TYR B N 1
ATOM 2010 C CA . TYR B 1 94 ? 2.406 14.445 13.633 1 98.75 94 TYR B CA 1
ATOM 2011 C C . TYR B 1 94 ? 2.338 15.812 12.953 1 98.75 94 TYR B C 1
ATOM 2013 O O . TYR B 1 94 ? 3.004 16.047 11.938 1 98.75 94 TYR B O 1
ATOM 2021 N N . ILE B 1 95 ? 1.51 16.656 13.523 1 98.81 95 ILE B N 1
ATOM 2022 C CA . ILE B 1 95 ? 1.299 17.969 12.93 1 98.81 95 ILE B CA 1
ATOM 2023 C C . ILE B 1 95 ? 2.629 18.719 12.836 1 98.81 95 ILE B C 1
ATOM 2025 O O . ILE B 1 95 ? 2.979 19.25 11.781 1 98.81 95 ILE B O 1
ATOM 2029 N N . ASN B 1 96 ? 3.367 18.688 13.875 1 97.88 96 ASN B N 1
ATOM 2030 C CA . ASN B 1 96 ? 4.664 19.359 13.875 1 97.88 96 ASN B CA 1
ATOM 2031 C C . ASN B 1 96 ? 5.602 18.766 12.828 1 97.88 96 ASN B C 1
ATOM 2033 O O . ASN B 1 96 ? 6.266 19.5 12.094 1 97.88 96 ASN B O 1
ATOM 2037 N N . GLY B 1 97 ? 5.633 17.484 12.758 1 97.06 97 GLY B N 1
ATOM 2038 C CA . GLY B 1 97 ? 6.488 16.812 11.789 1 97.06 97 GLY B CA 1
ATOM 2039 C C . GLY B 1 97 ? 6.117 17.125 10.352 1 97.06 97 GLY B C 1
ATOM 2040 O O . GLY B 1 97 ? 6.984 17.469 9.547 1 97.06 97 GLY B O 1
ATOM 2041 N N . VAL B 1 98 ? 4.891 17.062 10.055 1 97.69 98 VAL B N 1
ATOM 2042 C CA . VAL B 1 98 ? 4.414 17.203 8.68 1 97.69 98 VAL B CA 1
ATOM 2043 C C . VAL B 1 98 ? 4.527 18.672 8.25 1 97.69 98 VAL B C 1
ATOM 2045 O O . VAL B 1 98 ? 5.016 18.969 7.156 1 97.69 98 VAL B O 1
ATOM 2048 N N . LEU B 1 99 ? 4.137 19.578 9.125 1 97.5 99 LEU B N 1
ATOM 2049 C CA . LEU B 1 99 ? 4.094 20.984 8.727 1 97.5 99 LEU B CA 1
ATOM 2050 C C . LEU B 1 99 ? 5.496 21.578 8.695 1 97.5 99 LEU B C 1
ATOM 2052 O O . LEU B 1 99 ? 5.711 22.641 8.109 1 97.5 99 LEU B O 1
ATOM 2056 N N . ASN B 1 100 ? 6.465 20.891 9.273 1 95.62 100 ASN B N 1
ATOM 2057 C CA . ASN B 1 100 ? 7.848 21.344 9.219 1 95.62 100 ASN B CA 1
ATOM 2058 C C . ASN B 1 100 ? 8.641 20.625 8.133 1 95.62 100 ASN B C 1
ATOM 2060 O O . ASN B 1 100 ? 9.859 20.766 8.047 1 95.62 100 ASN B O 1
ATOM 2064 N N . SER B 1 101 ? 8 19.812 7.352 1 93.62 101 SER B N 1
ATOM 2065 C CA . SER B 1 101 ? 8.586 19.156 6.184 1 93.62 101 SER B CA 1
ATOM 2066 C C . SER B 1 101 ? 8.133 19.828 4.891 1 93.62 101 SER B C 1
ATOM 2068 O O . SER B 1 101 ? 7.145 20.562 4.875 1 93.62 101 SER B O 1
ATOM 2070 N N . PRO B 1 102 ? 8.93 19.547 3.814 1 91.69 102 PRO B N 1
ATOM 2071 C CA . PRO B 1 102 ? 8.453 20.094 2.541 1 91.69 102 PRO B CA 1
ATOM 2072 C C . PRO B 1 102 ? 7.051 19.594 2.18 1 91.69 102 PRO B C 1
ATOM 2074 O O . PRO B 1 102 ? 6.738 18.422 2.367 1 91.69 102 PRO B O 1
ATOM 2077 N N . GLY B 1 103 ? 6.18 20.562 1.73 1 95.44 103 GLY B N 1
ATOM 2078 C CA . GLY B 1 103 ? 4.863 20.172 1.254 1 95.44 103 GLY B CA 1
ATOM 2079 C C . GLY B 1 103 ? 4.918 19.266 0.029 1 95.44 103 GLY B C 1
ATOM 2080 O O . GLY B 1 103 ? 5.812 19.406 -0.806 1 95.44 103 GLY B O 1
ATOM 2081 N N . LEU B 1 104 ? 3.947 18.422 -0.038 1 96 104 LEU B N 1
ATOM 2082 C CA . LEU B 1 104 ? 3.861 17.547 -1.206 1 96 104 LEU B CA 1
ATOM 2083 C C . LEU B 1 104 ? 3.033 18.203 -2.309 1 96 104 LEU B C 1
ATOM 2085 O O . LEU B 1 104 ? 2.1 18.953 -2.027 1 96 104 LEU B O 1
ATOM 2089 N N . SER B 1 105 ? 3.43 17.953 -3.527 1 95.56 105 SER B N 1
ATOM 2090 C CA . SER B 1 105 ? 2.682 18.422 -4.691 1 95.56 105 SER B CA 1
ATOM 2091 C C . SER B 1 105 ? 2.422 17.281 -5.672 1 95.56 105 SER B C 1
ATOM 2093 O O . SER B 1 105 ? 3 16.203 -5.543 1 95.56 105 SER B O 1
ATOM 2095 N N . GLY B 1 106 ? 1.488 17.547 -6.617 1 97.88 106 GLY B N 1
ATOM 2096 C CA . GLY B 1 106 ? 1.203 16.547 -7.633 1 97.88 106 GLY B CA 1
ATOM 2097 C C . GLY B 1 106 ? 0.53 15.297 -7.07 1 97.88 106 GLY B C 1
ATOM 2098 O O . GLY B 1 106 ? 0.829 14.18 -7.492 1 97.88 106 GLY B O 1
ATOM 2099 N N . ILE B 1 107 ? -0.307 15.523 -6.043 1 98.62 107 ILE B N 1
ATOM 2100 C CA . ILE B 1 107 ? -1.035 14.406 -5.449 1 98.62 107 ILE B CA 1
ATOM 2101 C C . ILE B 1 107 ? -2.213 14.023 -6.344 1 98.62 107 ILE B C 1
ATOM 2103 O O . ILE B 1 107 ? -3.057 14.867 -6.664 1 98.62 107 ILE B O 1
ATOM 2107 N N . VAL B 1 108 ? -2.293 12.758 -6.805 1 98.81 108 VAL B N 1
ATOM 2108 C CA . VAL B 1 108 ? -3.383 12.203 -7.605 1 98.81 108 VAL B CA 1
ATOM 2109 C C . VAL B 1 108 ? -4.062 11.07 -6.84 1 98.81 108 VAL B C 1
ATOM 2111 O O . VAL B 1 108 ? -3.422 10.07 -6.5 1 98.81 108 VAL B O 1
ATOM 2114 N N . THR B 1 109 ? -5.297 11.281 -6.535 1 98.88 109 THR B N 1
ATOM 2115 C CA . THR B 1 109 ? -6.09 10.211 -5.941 1 98.88 109 THR B CA 1
ATOM 2116 C C . THR B 1 109 ? -6.512 9.195 -7 1 98.88 109 THR B C 1
ATOM 2118 O O . THR B 1 109 ? -7.188 9.547 -7.969 1 98.88 109 THR B O 1
ATOM 2121 N N . LEU B 1 110 ? -6.105 7.961 -6.793 1 98.88 110 LEU B N 1
ATOM 2122 C CA . LEU B 1 110 ? -6.492 6.902 -7.715 1 98.88 110 LEU B CA 1
ATOM 2123 C C . LEU B 1 110 ? -7.809 6.266 -7.293 1 98.88 110 LEU B C 1
ATOM 2125 O O . LEU B 1 110 ? -8.641 5.926 -8.141 1 98.88 110 LEU B O 1
ATOM 2129 N N . ASP B 1 111 ? -8.031 6.074 -5.988 1 98.75 111 ASP B N 1
ATOM 2130 C CA . ASP B 1 111 ? -9.289 5.547 -5.469 1 98.75 111 ASP B CA 1
ATOM 2131 C C . ASP B 1 111 ? -9.461 5.902 -3.994 1 98.75 111 ASP B C 1
ATOM 2133 O O . ASP B 1 111 ? -8.477 6.078 -3.271 1 98.75 111 ASP B O 1
ATOM 2137 N N . VAL B 1 112 ? -10.672 6.105 -3.588 1 98.94 112 VAL B N 1
ATOM 2138 C CA . VAL B 1 112 ? -11.086 6.207 -2.193 1 98.94 112 VAL B CA 1
ATOM 2139 C C . VAL B 1 112 ? -12.227 5.227 -1.922 1 98.94 112 VAL B C 1
ATOM 2141 O O . VAL B 1 112 ? -13.266 5.273 -2.584 1 98.94 112 VAL B O 1
ATOM 2144 N N . LEU B 1 113 ? -11.984 4.352 -0.957 1 98.75 113 LEU B N 1
ATOM 2145 C CA . LEU B 1 113 ? -12.992 3.338 -0.674 1 98.75 113 LEU B CA 1
ATOM 2146 C C . LEU B 1 113 ? -13.242 3.225 0.825 1 98.75 113 LEU B C 1
ATOM 2148 O O . LEU B 1 113 ? -12.305 3.273 1.622 1 98.75 113 LEU B O 1
ATOM 2152 N N . VAL B 1 114 ? -14.516 3.098 1.149 1 98.44 114 VAL B N 1
ATOM 2153 C CA . VAL B 1 114 ? -14.828 2.65 2.502 1 98.44 114 VAL B CA 1
ATOM 2154 C C . VAL B 1 114 ? -14.492 1.168 2.648 1 98.44 114 VAL B C 1
ATOM 2156 O O . VAL B 1 114 ? -14.844 0.358 1.787 1 98.44 114 VAL B O 1
ATOM 2159 N N . ALA B 1 115 ? -13.805 0.888 3.775 1 98 115 ALA B N 1
ATOM 2160 C CA . ALA B 1 115 ? -13.367 -0.486 4.008 1 98 115 ALA B CA 1
ATOM 2161 C C . ALA B 1 115 ? -13.828 -0.986 5.375 1 98 115 ALA B C 1
ATOM 2163 O O . ALA B 1 115 ? -13.523 -0.381 6.402 1 98 115 ALA B O 1
ATOM 2164 N N . GLY B 1 116 ? -14.484 -2.141 5.543 1 94.44 116 GLY B N 1
ATOM 2165 C CA . GLY B 1 116 ? -14.906 -2.734 6.801 1 94.44 116 GLY B CA 1
ATOM 2166 C C . GLY B 1 116 ? -15.867 -1.854 7.578 1 94.44 116 GLY B C 1
ATOM 2167 O O . GLY B 1 116 ? -15.977 -1.974 8.797 1 94.44 116 GLY B O 1
ATOM 2168 N N . CYS B 1 117 ? -16.344 -0.848 7.086 1 94.19 117 CYS B N 1
ATOM 2169 C CA . CYS B 1 117 ? -17.359 0.026 7.652 1 94.19 117 CYS B CA 1
ATOM 2170 C C . CYS B 1 117 ? -16.734 1.278 8.25 1 94.19 117 CYS B C 1
ATOM 2172 O O . CYS B 1 117 ? -17.312 2.369 8.156 1 94.19 117 CYS B O 1
ATOM 2174 N N . THR B 1 118 ? -15.562 1.065 8.93 1 97.56 118 THR B N 1
ATOM 2175 C CA . THR B 1 118 ? -15.039 2.195 9.688 1 97.56 118 THR B CA 1
ATOM 2176 C C . THR B 1 118 ? -13.641 2.568 9.203 1 97.56 118 THR B C 1
ATOM 2178 O O . THR B 1 118 ? -12.891 3.25 9.906 1 97.56 118 THR B O 1
ATOM 2181 N N . ASN B 1 119 ? -13.258 2.049 8.164 1 98.75 119 ASN B N 1
ATOM 2182 C CA . ASN B 1 119 ? -11.969 2.396 7.574 1 98.75 119 ASN B CA 1
ATOM 2183 C C . ASN B 1 119 ? -12.141 3.057 6.211 1 98.75 119 ASN B C 1
ATOM 2185 O O . ASN B 1 119 ? -13.148 2.844 5.531 1 98.75 119 ASN B O 1
ATOM 2189 N N . VAL B 1 120 ? -11.156 3.861 5.887 1 98.88 120 VAL B N 1
ATOM 2190 C CA . VAL B 1 120 ? -11.062 4.465 4.559 1 98.88 120 VAL B CA 1
ATOM 2191 C C . VAL B 1 120 ? -9.727 4.09 3.918 1 98.88 120 VAL B C 1
ATOM 2193 O O . VAL B 1 120 ? -8.664 4.285 4.516 1 98.88 120 VAL B O 1
ATOM 2196 N N . LEU B 1 121 ? -9.844 3.504 2.783 1 98.94 121 LEU B N 1
ATOM 2197 C CA . LEU B 1 121 ? -8.672 3.238 1.959 1 98.94 121 LEU B CA 1
ATOM 2198 C C . LEU B 1 121 ? -8.438 4.367 0.96 1 98.94 121 LEU B C 1
ATOM 2200 O O . LEU B 1 121 ? -9.367 4.777 0.255 1 98.94 121 LEU B O 1
ATOM 2204 N N . TRP B 1 122 ? -7.219 4.895 0.963 1 98.94 122 TRP B N 1
ATOM 2205 C CA . TRP B 1 122 ? -6.793 5.863 -0.04 1 98.94 122 TRP B CA 1
ATOM 2206 C C . TRP B 1 122 ? -5.648 5.309 -0.881 1 98.94 122 TRP B C 1
ATOM 2208 O O . TRP B 1 122 ? -4.566 5.023 -0.359 1 98.94 122 TRP B O 1
ATOM 2218 N N . TYR B 1 123 ? -5.91 5.016 -2.15 1 98.94 123 TYR B N 1
ATOM 2219 C CA . TYR B 1 123 ? -4.922 4.668 -3.164 1 98.94 123 TYR B CA 1
ATOM 2220 C C . TYR B 1 123 ? -4.496 5.898 -3.959 1 98.94 123 TYR B C 1
ATOM 2222 O O . TYR B 1 123 ? -5.344 6.633 -4.477 1 98.94 123 TYR B O 1
ATOM 2230 N N . TRP B 1 124 ? -3.209 6.105 -4.004 1 98.94 124 TRP B N 1
ATOM 2231 C CA . TRP B 1 124 ? -2.766 7.402 -4.504 1 98.94 124 TRP B CA 1
ATOM 2232 C C . TRP B 1 124 ? -1.508 7.258 -5.355 1 98.94 124 TRP B C 1
ATOM 2234 O O . TRP B 1 124 ? -0.844 6.219 -5.316 1 98.94 124 TRP B O 1
ATOM 2244 N N . LYS B 1 125 ? -1.259 8.32 -6.133 1 98.81 125 LYS B N 1
ATOM 2245 C CA . LYS B 1 125 ? -0.037 8.578 -6.891 1 98.81 125 LYS B CA 1
ATOM 2246 C C . LYS B 1 125 ? 0.476 9.992 -6.652 1 98.81 125 LYS B C 1
ATOM 2248 O O . LYS B 1 125 ? -0.258 10.969 -6.84 1 98.81 125 LYS B O 1
ATOM 2253 N N . PHE B 1 126 ? 1.732 10.078 -6.215 1 98.5 126 PHE B N 1
ATOM 2254 C CA . PHE B 1 126 ? 2.391 11.367 -6.078 1 98.5 126 PHE B CA 1
ATOM 2255 C C . PHE B 1 126 ? 3.355 11.609 -7.234 1 98.5 126 PHE B C 1
ATOM 2257 O O . PHE B 1 126 ? 4.215 10.773 -7.516 1 98.5 126 PHE B O 1
ATOM 2264 N N . LEU B 1 127 ? 3.273 12.75 -7.863 1 97.69 127 LEU B N 1
ATOM 2265 C CA . LEU B 1 127 ? 4.105 13.094 -9.008 1 97.69 127 LEU B CA 1
ATOM 2266 C C . LEU B 1 127 ? 5.156 14.133 -8.633 1 97.69 127 LEU B C 1
ATOM 2268 O O . LEU B 1 127 ? 6.117 14.352 -9.375 1 97.69 127 LEU B O 1
ATOM 2272 N N . GLY B 1 128 ? 5.02 14.719 -7.465 1 93.19 128 GLY B N 1
ATOM 2273 C CA . GLY B 1 128 ? 5.855 15.867 -7.141 1 93.19 128 GLY B CA 1
ATOM 2274 C C . GLY B 1 128 ? 6.805 15.602 -5.988 1 93.19 128 GLY B C 1
ATOM 2275 O O . GLY B 1 128 ? 7.16 16.516 -5.246 1 93.19 128 GLY B O 1
ATOM 2276 N N . VAL B 1 129 ? 7.188 14.406 -5.762 1 95.69 129 VAL B N 1
ATOM 2277 C CA . VAL B 1 129 ? 8.148 14.07 -4.719 1 95.69 129 VAL B CA 1
ATOM 2278 C C . VAL B 1 129 ? 9.562 14.422 -5.184 1 95.69 129 VAL B C 1
ATOM 2280 O O . VAL B 1 129 ? 10 13.969 -6.246 1 95.69 129 VAL B O 1
ATOM 2283 N N . GLY B 1 130 ? 10.273 15.258 -4.383 1 95.44 130 GLY B N 1
ATOM 2284 C CA . GLY B 1 130 ? 11.648 15.586 -4.73 1 95.44 130 GLY B CA 1
ATOM 2285 C C . GLY B 1 130 ? 11.805 16.062 -6.164 1 95.44 130 GLY B C 1
ATOM 2286 O O . GLY B 1 130 ? 11.141 17.016 -6.586 1 95.44 130 GLY B O 1
ATOM 2287 N N . THR B 1 131 ? 12.578 15.367 -6.973 1 96.25 131 THR B N 1
ATOM 2288 C CA . THR B 1 131 ? 12.844 15.742 -8.359 1 96.25 131 THR B CA 1
ATOM 2289 C C . THR B 1 131 ? 11.625 15.477 -9.234 1 96.25 131 THR B C 1
ATOM 2291 O O . THR B 1 131 ? 11.508 16.016 -10.336 1 96.25 131 THR B O 1
ATOM 2294 N N . GLY B 1 132 ? 10.742 14.633 -8.828 1 97.25 132 GLY B N 1
ATOM 2295 C CA . GLY B 1 132 ? 9.555 14.305 -9.602 1 97.25 132 GLY B CA 1
ATOM 2296 C C . GLY B 1 132 ? 9.844 13.414 -10.789 1 97.25 132 GLY B C 1
ATOM 2297 O O . GLY B 1 132 ? 9.031 13.312 -11.711 1 97.25 132 GLY B O 1
ATOM 2298 N N . GLN B 1 133 ? 10.992 12.766 -10.766 1 97.5 133 GLN B N 1
ATOM 2299 C CA . GLN B 1 133 ? 11.391 11.922 -11.883 1 97.5 133 GLN B CA 1
ATOM 2300 C C . GLN B 1 133 ? 10.547 10.648 -11.938 1 97.5 133 GLN B C 1
ATOM 2302 O O . GLN B 1 133 ? 10.227 10.156 -13.023 1 97.5 133 GLN B O 1
ATOM 2307 N N . TYR B 1 134 ? 10.227 10.109 -10.82 1 98.19 134 TYR B N 1
ATOM 2308 C CA . TYR B 1 134 ? 9.445 8.883 -10.727 1 98.19 134 TYR B CA 1
ATOM 2309 C C . TYR B 1 134 ? 8.117 9.133 -10.031 1 98.19 134 TYR B C 1
ATOM 2311 O O . TYR B 1 134 ? 8.062 9.836 -9.016 1 98.19 134 TYR B O 1
ATOM 2319 N N . GLU B 1 135 ? 7.086 8.547 -10.633 1 98.56 135 GLU B N 1
ATOM 2320 C CA . GLU B 1 135 ? 5.836 8.539 -9.875 1 98.56 135 GLU B CA 1
ATOM 2321 C C . GLU B 1 135 ? 5.938 7.617 -8.664 1 98.56 135 GLU B C 1
ATOM 2323 O O . GLU B 1 135 ? 6.582 6.566 -8.727 1 98.56 135 GLU B O 1
ATOM 2328 N N . VAL B 1 136 ? 5.355 8.062 -7.586 1 98.88 136 VAL B N 1
ATOM 2329 C CA . VAL B 1 136 ? 5.312 7.258 -6.371 1 98.88 136 VAL B CA 1
ATOM 2330 C C . VAL B 1 136 ? 3.871 6.871 -6.055 1 98.88 136 VAL B C 1
ATOM 2332 O O . VAL B 1 136 ? 3.018 7.738 -5.859 1 98.88 136 VAL B O 1
ATOM 2335 N N . LYS B 1 137 ? 3.6 5.539 -6.027 1 98.94 137 LYS B N 1
ATOM 2336 C CA . LYS B 1 137 ? 2.266 5.059 -5.676 1 98.94 137 LYS B CA 1
ATOM 2337 C C . LYS B 1 137 ? 2.256 4.434 -4.285 1 98.94 137 LYS B C 1
ATOM 2339 O O . LYS B 1 137 ? 3.268 3.889 -3.838 1 98.94 137 LYS B O 1
ATOM 2344 N N . GLY B 1 138 ? 1.172 4.527 -3.605 1 98.94 138 GLY B N 1
ATOM 2345 C CA . GLY B 1 138 ? 1.038 3.945 -2.279 1 98.94 138 GLY B CA 1
ATOM 2346 C C . GLY B 1 138 ? -0.397 3.9 -1.79 1 98.94 138 GLY B C 1
ATOM 2347 O O . GLY B 1 138 ? -1.323 4.23 -2.533 1 98.94 138 GLY B O 1
ATOM 2348 N N . PHE B 1 139 ? -0.577 3.354 -0.637 1 98.94 139 PHE B N 1
ATOM 2349 C CA . PHE B 1 139 ? -1.863 3.199 0.031 1 98.94 139 PHE B CA 1
ATOM 2350 C C . PHE B 1 139 ? -1.814 3.777 1.44 1 98.94 139 PHE B C 1
ATOM 2352 O O . PHE B 1 139 ? -0.812 3.631 2.143 1 98.94 139 PHE B O 1
ATOM 2359 N N . ASN B 1 140 ? -2.861 4.418 1.841 1 98.94 140 ASN B N 1
ATOM 2360 C CA . ASN B 1 140 ? -3.188 4.668 3.24 1 98.94 140 ASN B CA 1
ATOM 2361 C C . ASN B 1 140 ? -4.453 3.926 3.662 1 98.94 140 ASN B C 1
ATOM 2363 O O . ASN B 1 140 ? -5.457 3.943 2.945 1 98.94 140 ASN B O 1
ATOM 2367 N N . LEU B 1 141 ? -4.387 3.236 4.734 1 99 141 LEU B N 1
ATOM 2368 C CA . LEU B 1 141 ? -5.566 2.727 5.426 1 99 141 LEU B CA 1
ATOM 2369 C C . LEU B 1 141 ? -5.82 3.502 6.715 1 99 141 LEU B C 1
ATOM 2371 O O . LEU B 1 141 ? -5.027 3.42 7.656 1 99 141 LEU B O 1
ATOM 2375 N N . PHE B 1 142 ? -6.922 4.227 6.715 1 98.94 142 PHE B N 1
ATOM 2376 C CA . PHE B 1 142 ? -7.285 5.047 7.863 1 98.94 142 PHE B CA 1
ATOM 2377 C C . PHE B 1 142 ? -8.328 4.348 8.727 1 98.94 142 PHE B C 1
ATOM 2379 O O . PHE B 1 142 ? -9.289 3.775 8.203 1 98.94 142 PHE B O 1
ATOM 2386 N N . ALA B 1 143 ? -8.141 4.379 9.992 1 98.88 143 ALA B N 1
ATOM 2387 C CA . ALA B 1 143 ? -9.203 4.047 10.938 1 98.88 143 ALA B CA 1
ATOM 2388 C C . ALA B 1 143 ? -9.961 5.297 11.367 1 98.88 143 ALA B C 1
ATOM 2390 O O . ALA B 1 143 ? -9.359 6.285 11.789 1 98.88 143 ALA B O 1
ATOM 2391 N N . ILE B 1 144 ? -11.258 5.25 11.305 1 98.75 144 ILE B N 1
ATOM 2392 C CA . ILE B 1 144 ? -12.078 6.438 11.508 1 98.75 144 ILE B CA 1
ATOM 2393 C C . ILE B 1 144 ? -12.867 6.301 12.812 1 98.75 144 ILE B C 1
ATOM 2395 O O . ILE B 1 144 ? -13.508 5.277 13.055 1 98.75 144 ILE B O 1
ATOM 2399 N N . THR B 1 145 ? -12.844 7.328 13.586 1 98.25 145 THR B N 1
ATOM 2400 C CA . THR B 1 145 ? -13.602 7.352 14.828 1 98.25 145 THR B CA 1
ATOM 2401 C C . THR B 1 145 ? -15.078 7.621 14.547 1 98.25 145 THR B C 1
ATOM 2403 O O . THR B 1 145 ? -15.445 8.039 13.445 1 98.25 145 THR B O 1
ATOM 2406 N N . PRO B 1 146 ? -15.898 7.379 15.484 1 95.62 146 PRO B N 1
ATOM 2407 C CA . PRO B 1 146 ? -17.312 7.703 15.305 1 95.62 146 PRO B CA 1
ATOM 2408 C C . PRO B 1 146 ? -17.547 9.188 15.016 1 95.62 146 PRO B C 1
ATOM 2410 O O . PRO B 1 146 ? -18.531 9.547 14.367 1 95.62 146 PRO B O 1
ATOM 2413 N N . SER B 1 147 ? -16.672 10.078 15.484 1 96.44 147 SER B N 1
ATOM 2414 C CA . SER B 1 147 ? -16.781 11.516 15.234 1 96.44 147 SER B CA 1
ATOM 2415 C C . SER B 1 147 ? -16.141 11.898 13.906 1 96.44 147 SER B C 1
ATOM 2417 O O . SER B 1 147 ? -15.922 13.078 13.633 1 96.44 147 SER B O 1
ATOM 2419 N N . LEU B 1 148 ? -15.703 10.867 13.094 1 97.62 148 LEU B N 1
ATOM 2420 C CA . LEU B 1 148 ? -15.18 11.008 11.734 1 97.62 148 LEU B CA 1
ATOM 2421 C C . LEU B 1 148 ? -13.773 11.594 11.75 1 97.62 148 LEU B C 1
ATOM 2423 O O . LEU B 1 148 ? -13.359 12.234 10.781 1 97.62 148 LEU B O 1
ATOM 2427 N N . GLN B 1 149 ? -13.062 11.367 12.867 1 98.75 149 GLN B N 1
ATOM 2428 C CA . GLN B 1 149 ? -11.648 11.695 12.93 1 98.75 149 GLN B CA 1
ATOM 2429 C C . GLN B 1 149 ? -10.781 10.492 12.562 1 98.75 149 GLN B C 1
ATOM 2431 O O . GLN B 1 149 ? -11.242 9.352 12.609 1 98.75 149 GLN B O 1
ATOM 2436 N N . LEU B 1 150 ? -9.555 10.789 12.211 1 98.88 150 LEU B N 1
ATOM 2437 C CA . LEU B 1 150 ? -8.57 9.742 11.977 1 98.88 150 LEU B CA 1
ATOM 2438 C C . LEU B 1 150 ? -7.949 9.273 13.289 1 98.88 150 LEU B C 1
ATOM 2440 O O . LEU B 1 150 ? -7.262 10.047 13.969 1 98.88 150 LEU B O 1
ATOM 2444 N N . ALA B 1 151 ? -8.203 8.07 13.555 1 98.88 151 ALA B N 1
ATOM 2445 C CA . ALA B 1 151 ? -7.559 7.484 14.727 1 98.88 151 ALA B CA 1
ATOM 2446 C C . ALA B 1 151 ? -6.156 6.988 14.398 1 98.88 151 ALA B C 1
ATOM 2448 O O . ALA B 1 151 ? -5.246 7.086 15.227 1 98.88 151 ALA B O 1
ATOM 2449 N N . SER B 1 152 ? -6.016 6.441 13.211 1 98.94 152 SER B N 1
ATOM 2450 C CA . SER B 1 152 ? -4.715 5.926 12.797 1 98.94 152 SER B CA 1
ATOM 2451 C C . SER B 1 152 ? -4.629 5.812 11.273 1 98.94 152 SER B C 1
ATOM 2453 O O . SER B 1 152 ? -5.648 5.855 10.586 1 98.94 152 SER B O 1
ATOM 2455 N N . ALA B 1 153 ? -3.439 5.75 10.844 1 98.94 153 ALA B N 1
ATOM 2456 C CA . ALA B 1 153 ? -3.123 5.461 9.453 1 98.94 153 ALA B CA 1
ATOM 2457 C C . ALA B 1 153 ? -2.018 4.414 9.344 1 98.94 153 ALA B C 1
ATOM 2459 O O . ALA B 1 153 ? -0.978 4.531 10 1 98.94 153 ALA B O 1
ATOM 2460 N N . ASN B 1 154 ? -2.258 3.385 8.609 1 98.94 154 ASN B N 1
ATOM 2461 C CA . ASN B 1 154 ? -1.229 2.492 8.086 1 98.94 154 ASN B CA 1
ATOM 2462 C C . ASN B 1 154 ? -0.956 2.758 6.609 1 98.94 154 ASN B C 1
ATOM 2464 O O . ASN B 1 154 ? -1.882 2.779 5.797 1 98.94 154 ASN B O 1
ATOM 2468 N N . LEU B 1 155 ? 0.252 3.02 6.297 1 98.88 155 LEU B N 1
ATOM 2469 C CA . LEU B 1 155 ? 0.496 3.312 4.891 1 98.88 155 LEU B CA 1
ATOM 2470 C C . LEU B 1 155 ? 1.797 2.668 4.418 1 98.88 155 LEU B C 1
ATOM 2472 O O . LEU B 1 155 ? 2.732 2.506 5.203 1 98.88 155 LEU B O 1
ATOM 2476 N N . GLU B 1 156 ? 1.834 2.236 3.205 1 99 156 GLU B N 1
ATOM 2477 C CA . GLU B 1 156 ? 3 1.729 2.486 1 99 156 GLU B CA 1
ATOM 2478 C C . GLU B 1 156 ? 3.002 2.201 1.035 1 99 156 GLU B C 1
ATOM 2480 O O . GLU B 1 156 ? 1.942 2.441 0.453 1 99 156 GLU B O 1
ATOM 2485 N N . PHE B 1 157 ? 4.168 2.357 0.535 1 98.94 157 PHE B N 1
ATOM 2486 C CA . PHE B 1 157 ? 4.328 2.863 -0.824 1 98.94 157 PHE B CA 1
ATOM 2487 C C . PHE B 1 157 ? 5.648 2.396 -1.423 1 98.94 157 PHE B C 1
ATOM 2489 O O . PHE B 1 157 ? 6.465 1.783 -0.734 1 98.94 157 PHE B O 1
ATOM 2496 N N . ASN B 1 158 ? 5.832 2.646 -2.727 1 98.94 158 ASN B N 1
ATOM 2497 C CA . ASN B 1 158 ? 7.09 2.379 -3.416 1 98.94 158 ASN B CA 1
ATOM 2498 C C . ASN B 1 158 ? 8.211 3.273 -2.904 1 98.94 158 ASN B C 1
ATOM 2500 O O . ASN B 1 158 ? 8.453 4.352 -3.451 1 98.94 158 ASN B O 1
ATOM 2504 N N . SER B 1 159 ? 8.93 2.779 -1.939 1 98.81 159 SER B N 1
ATOM 2505 C CA . SER B 1 159 ? 9.938 3.572 -1.245 1 98.81 159 SER B CA 1
ATOM 2506 C C . SER B 1 159 ? 11.188 3.754 -2.104 1 98.81 159 SER B C 1
ATOM 2508 O O . SER B 1 159 ? 11.914 4.738 -1.951 1 98.81 159 SER B O 1
ATOM 2510 N N . ILE B 1 160 ? 11.43 2.859 -3.051 1 98.56 160 ILE B N 1
ATOM 2511 C CA . ILE B 1 160 ? 12.555 3.039 -3.959 1 98.56 160 ILE B CA 1
ATOM 2512 C C . ILE B 1 160 ? 12.328 4.277 -4.824 1 98.56 160 ILE B C 1
ATOM 2514 O O . ILE B 1 160 ? 13.227 5.113 -4.969 1 98.56 160 ILE B O 1
ATOM 2518 N N . ALA B 1 161 ? 11.141 4.379 -5.363 1 98.62 161 ALA B N 1
ATOM 2519 C CA . ALA B 1 161 ? 10.844 5.539 -6.203 1 98.62 161 ALA B CA 1
ATOM 2520 C C . ALA B 1 161 ? 10.977 6.836 -5.41 1 98.62 161 ALA B C 1
ATOM 2522 O O . ALA B 1 161 ? 11.578 7.805 -5.887 1 98.62 161 ALA B O 1
ATOM 2523 N N . TRP B 1 162 ? 10.391 6.891 -4.191 1 98.38 162 TRP B N 1
ATOM 2524 C CA . TRP B 1 162 ? 10.523 8.062 -3.332 1 98.38 162 TRP B CA 1
ATOM 2525 C C . TRP B 1 162 ? 11.992 8.359 -3.051 1 98.38 162 TRP B C 1
ATOM 2527 O O . TRP B 1 162 ? 12.422 9.516 -3.141 1 98.38 162 TRP B O 1
ATOM 2537 N N . GLY B 1 163 ? 12.734 7.316 -2.693 1 97.75 163 GLY B N 1
ATOM 2538 C CA . GLY B 1 163 ? 14.156 7.477 -2.408 1 97.75 163 GLY B CA 1
ATOM 2539 C C . GLY B 1 163 ? 14.93 8.055 -3.574 1 97.75 163 GLY B C 1
ATOM 2540 O O . GLY B 1 163 ? 15.719 8.992 -3.402 1 97.75 163 GLY B O 1
ATOM 2541 N N . LEU B 1 164 ? 14.68 7.508 -4.719 1 97.31 164 LEU B N 1
ATOM 2542 C CA . LEU B 1 164 ? 15.375 8 -5.902 1 97.31 164 LEU B CA 1
ATOM 2543 C C . LEU B 1 164 ? 15.07 9.477 -6.137 1 97.31 164 LEU B C 1
ATOM 2545 O O . LEU B 1 164 ? 15.969 10.258 -6.449 1 97.31 164 LEU B O 1
ATOM 2549 N N . ASP B 1 165 ? 13.891 9.844 -5.922 1 97.31 165 ASP B N 1
ATOM 2550 C CA . ASP B 1 165 ? 13.445 11.219 -6.16 1 97.31 165 ASP B CA 1
ATOM 2551 C C . ASP B 1 165 ? 14.008 12.164 -5.102 1 97.31 165 ASP B C 1
ATOM 2553 O O . ASP B 1 165 ? 14.031 13.383 -5.297 1 97.31 165 ASP B O 1
ATOM 2557 N N . THR B 1 166 ? 14.438 11.609 -3.953 1 96.38 166 THR B N 1
ATOM 2558 C CA . THR B 1 166 ? 14.914 12.469 -2.875 1 96.38 166 THR B CA 1
ATOM 2559 C C . THR B 1 166 ? 16.406 12.289 -2.652 1 96.38 166 THR B C 1
ATOM 2561 O O . THR B 1 166 ? 16.938 12.641 -1.591 1 96.38 166 THR B O 1
ATOM 2564 N N . GLY B 1 167 ? 17.062 11.609 -3.539 1 95.38 167 GLY B N 1
ATOM 2565 C CA . GLY B 1 167 ? 18.516 11.672 -3.564 1 95.38 167 GLY B CA 1
ATOM 2566 C C . GLY B 1 167 ? 19.172 10.367 -3.16 1 95.38 167 GLY B C 1
ATOM 2567 O O . GLY B 1 167 ? 20.406 10.273 -3.119 1 95.38 167 GLY B O 1
ATOM 2568 N N . TYR B 1 168 ? 18.422 9.336 -2.844 1 95.75 168 TYR B N 1
ATOM 2569 C CA . TYR B 1 168 ? 19 8.023 -2.594 1 95.75 168 TYR B CA 1
ATOM 2570 C C . TYR B 1 168 ? 19.578 7.426 -3.873 1 95.75 168 TYR B C 1
ATOM 2572 O O . TYR B 1 168 ? 19.156 7.777 -4.977 1 95.75 168 TYR B O 1
ATOM 2580 N N . GLN B 1 169 ? 20.562 6.578 -3.619 1 94.94 169 GLN B N 1
ATOM 2581 C CA . GLN B 1 169 ? 21.047 5.723 -4.695 1 94.94 169 GLN B CA 1
ATOM 2582 C C . GLN B 1 169 ? 20.672 4.262 -4.445 1 94.94 169 GLN B C 1
ATOM 2584 O O . GLN B 1 169 ? 20.734 3.785 -3.311 1 94.94 169 GLN B O 1
ATOM 2589 N N . VAL B 1 170 ? 20.219 3.691 -5.484 1 93.75 170 VAL B N 1
ATOM 2590 C CA . VAL B 1 170 ? 19.875 2.277 -5.414 1 93.75 170 VAL B CA 1
ATOM 2591 C C . VAL B 1 170 ? 20.703 1.489 -6.422 1 93.75 170 VAL B C 1
ATOM 2593 O O . VAL B 1 170 ? 20.703 1.799 -7.617 1 93.75 170 VAL B O 1
ATOM 2596 N N . VAL B 1 171 ? 21.391 0.5 -5.844 1 92.88 171 VAL B N 1
ATOM 2597 C CA . VAL B 1 171 ? 22.25 -0.342 -6.676 1 92.88 171 VAL B CA 1
ATOM 2598 C C . VAL B 1 171 ? 21.625 -1.731 -6.809 1 92.88 171 VAL B C 1
ATOM 2600 O O . VAL B 1 171 ? 21.406 -2.416 -5.809 1 92.88 171 VAL B O 1
ATOM 2603 N N . PHE B 1 172 ? 21.406 -2.139 -8.008 1 88.62 172 PHE B N 1
ATOM 2604 C CA . PHE B 1 172 ? 20.828 -3.443 -8.305 1 88.62 172 PHE B CA 1
ATOM 2605 C C . PHE B 1 172 ? 21.828 -4.559 -8.031 1 88.62 172 PHE B C 1
ATOM 2607 O O . PHE B 1 172 ? 23.047 -4.359 -8.164 1 88.62 172 PHE B O 1
ATOM 2614 N N . PRO B 1 173 ? 21.234 -5.68 -7.617 1 89.19 173 PRO B N 1
ATOM 2615 C CA . PRO B 1 173 ? 22.188 -6.789 -7.438 1 89.19 173 PRO B CA 1
ATOM 2616 C C . PRO B 1 173 ? 22.797 -7.262 -8.75 1 89.19 173 PRO B C 1
ATOM 2618 O O . PRO B 1 173 ? 22.219 -7.043 -9.82 1 89.19 173 PRO B O 1
ATOM 2621 N N . PRO B 1 174 ? 24.109 -7.773 -8.562 1 78.94 174 PRO B N 1
ATOM 2622 C CA . PRO B 1 174 ? 24.734 -8.273 -9.789 1 78.94 174 PRO B CA 1
ATOM 2623 C C . PRO B 1 174 ? 23.906 -9.352 -10.477 1 78.94 174 PRO B C 1
ATOM 2625 O O . PRO B 1 174 ? 23.172 -10.094 -9.812 1 78.94 174 PRO B O 1
ATOM 2628 N N . SER B 1 175 ? 23.531 -9.133 -11.719 1 66.31 175 SER B N 1
ATOM 2629 C CA . SER B 1 175 ? 22.812 -10.148 -12.477 1 66.31 175 SER B CA 1
ATOM 2630 C C . SER B 1 175 ? 23.406 -11.531 -12.242 1 66.31 175 SER B C 1
ATOM 2632 O O . SER B 1 175 ? 24.625 -11.688 -12.141 1 66.31 175 SER B O 1
ATOM 2634 N N . SER B 1 176 ? 22.75 -12.375 -11.531 1 49.56 176 SER B N 1
ATOM 2635 C CA . SER B 1 176 ? 23.281 -13.734 -11.516 1 49.56 176 SER B CA 1
ATOM 2636 C C . SER B 1 176 ? 23.656 -14.203 -12.914 1 49.56 176 SER B C 1
ATOM 2638 O O . SER B 1 176 ? 22.812 -14.211 -13.812 1 49.56 176 SER B O 1
ATOM 2640 N N . LYS B 1 177 ? 24.891 -14.008 -13.461 1 41.47 177 LYS B N 1
ATOM 2641 C CA . LYS B 1 177 ? 25.406 -14.781 -14.586 1 41.47 177 LYS B CA 1
ATOM 2642 C C . LYS B 1 177 ? 25.219 -16.281 -14.344 1 41.47 177 LYS B C 1
ATOM 2644 O O . LYS B 1 177 ? 25.375 -16.766 -13.219 1 41.47 177 LYS B O 1
#

Radius of gyration: 23.24 Å; Cα contacts (8 Å, |Δi|>4): 667; chains: 2; bounding box: 62×56×119 Å

Nearest PDB structures (foldseek):
  6d63-assembly5_I  TM=6.430E-01  e=7.316E-06  Pseudomonas sp. ADP
  5aig-assembly2_B  TM=7.472E-01  e=1.077E-04  unidentified
  8vfq-assembly1_A  TM=7.295E-01  e=9.528E-05  synthetic construct
  3sed-assembly1_A  TM=6.517E-01  e=5.960E-04  Pseudomonas putida
  6ta7-assembly2_B  TM=6.305E-01  e=1.319E-03  Homo sapiens

Secondary structure (DSSP, 8-state):
-------------------------SSS-PPPPHHHHHHHHHHHHHHHH-SSHHHHHHHHHHHEEEEEEEE-HHHHHHHTPPSSS-SEESHHHHHHHHHTSPPP--EEEEEEEEETTTEEEEEEEES-STT--S-EEEEEEEEE-TTS-EEEEEEEEBHHHHHHHTT-EEEPPP---/-------------------------SSS-PPPPHHHHHHHHHHHHHHHH-SSHHHHHHHHHHHEEEEEEEE-HHHHHHHTPPSSS-SEESHHHHHHHHHTSPPP--EEEEEEEEETTTEEEEEEEES-STT--S-EEEEEEEEE-TTS-EEEEEEEEBHHHHHHHTT-EEEPPP---

InterPro domains:
  IPR058645 NTF2-like domain [PF26534] (31-168)

Sequence (354 aa):
MKVLSLLTPMSLMAGVMAAATPKRDASWQSCVSQADAESIVNQYIIILEHTDAAAANATAQSLLDENYIETSDSILSLEGQPLGTATFVGKDNYINGVLNSPGLSGIVTLDVLVAGCTNVLWYWKFLGVGTGQYEVKGFNLFAITPSLQLASANLEFNSIAWGLDTGYQVVFPPSSKMKVLSLLTPMSLMAGVMAAATPKRDASWQSCVSQADAESIVNQYIIILEHTDAAAANATAQSLLDENYIETSDSILSLEGQPLGTATFVGKDNYINGVLNSPGLSGIVTLDVLVAGCTNVLWYWKFLGVGTGQYEVKGFNLFAITPSLQLASANLEFNSIAWGLDTGYQVVFPPSSK

=== Feature glossary ===
A reading guide for the features in this record.

Start from the sequence.

  · Sequence gives the chain of amino acids in standard one-letter code (A=alanine, C=cysteine, …, Y=tyrosine), read N→C. It is the only feature that is directly encoded by the gene; all structural features are derived from the folded form of this sequence.

Fold it, and you get atomic coordinates and the backbone conformation that goes with them.

  · Structure coordinates are given as an mmCIF _atom_site loop: one row per atom with element, residue name, chain id, sequence number, and x/y/z position in Å. Only the four main-chain atoms per residue are included here; side chains are omitted to keep the record compact.

  · Backbone dihedral angles. Every residue except chain termini has a φ (preceding-C → N → Cα → C) and a ψ (N → Cα → C → next-N). They are reported in degrees following the IUPAC sign convention. Secondary structure is essentially a statement about which (φ, ψ) basi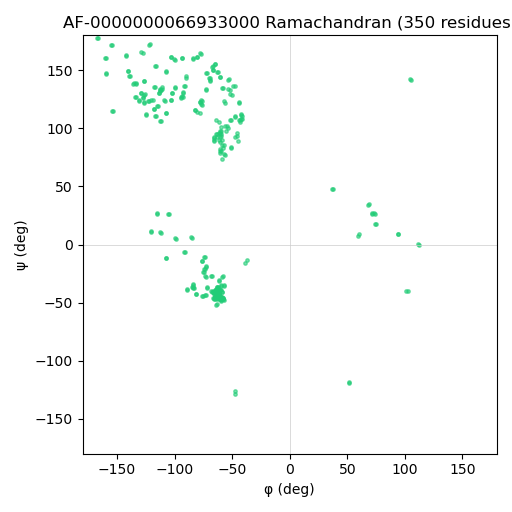n each residue occupies.

  · Eight-state secondary structure (DSSP): H is the canonical α-helix, G the tighter 3₁₀-helix, I the wider π-helix; E/B are β-structure, T and S are turns and bends, and '-' is everything else. DSSP derives these from the pattern of main-chain N–H···O=C hydrogen bonds, not from the sequence.

  · SS3 is a coarse helix/strand/coil call (letters a/b/c) made by the P-SEA algorithm from inter-Cα distances and dihedrals. It is less detailed than DSSP but needs only Cα positions.

Summarize the fold with a handful of shape descriptors and a per-residue structural alphabet.

  · Radius of gyration (Rg) is the root-mean-square distance of Cα atoms from their centroid — a single number for overall size and compactness. A globular domain of N residues has Rg ≈ 2.2·N^0.38 Å; an extended or disordered chain has a much larger Rg. The Cα contact count is the number of residue pairs whose Cα atoms are within 8 Å and are more than four positions apart in sequence — a standard proxy for tertiary packing density. The bounding box is the smallest axis-aligned box enclosing all Cα atoms.

  · 3Di is Foldseek's structural alphabet. Each residue is assigned one of twenty discrete states based on how its Cα sits relative to its spatial (not sequential) neighbors. Aligning 3Di strings finds structural homologs roughly as well as full 3D superposition, but orders of magnitude faster.

  · Solvent-accessible surface area (SASA) is the area in Å² traced out by the centre of a 1.4 Å probe sphere (a water molecule) rolled over the protein's van der Waals surface (Shrake–Rupley / Lee–Richards construction). Buried residues have near-zero SASA; fully exposed residues can exceed 200 Å². The total SASA scales roughly with the number of surface residues.

Ask how reliable the model is.

  · For AlphaFold models, the B-factor field carries pLDDT — the model's own estimate of local accuracy on a 0–100 scale. Regions with pLDDT<50 should be treated as essentially unmodeled; they often correspond to intrinsically disordered segments.

  · For experimental (PDB) structures, the B-factor (temperature factor) quantifies the positional spread of each atom in the crystal — a combination of thermal vibration and static disorder — in units of Å². High B-factors mark flexible loops or poorly resolved regions; low B-factors mark the rigid, well-ordered core.

  · Predicted Aligned Error (PAE) is an AlphaFold confidence matrix: entry (i, j) is the expected error in the position of residue j, in ångströms, when the prediction is superimposed on the true structure at residue i. Low PAE within a block of residues means that block is internally rigid and well-predicted; high PAE between two blocks means their relative placement is uncertain even if each block individually is confident.

Place it in context: what it resembles, what it is annotated as, and how it looks.

  · Structural nearest neighbors (via Foldseek easy-search vs the PDB). Reported per hit: target PDB id, E-value, and alignment TM-score. A TM-score above ~0.5 is the conventional threshold for 'same fold'.

  · Functional annotations link the protein to curated databases. InterPro entries identify conserved domains and families by matching the sequence against member-database signatures (Pfam, PROSITE, CDD, …). Gene Ontology (GO) terms describe molecular function, biological process, and cellular component in a controlled vocabulary. CATH places the structure in a hierarchical fold classification (Class/Architecture/Topology/Homologous-superfamily). The organism is the source species.

  · The contact map is a binary N×N matrix image: pixel (i, j) is dark where Cα_i and Cα_j are within 8 Å and |i−j|>4. Because the |i−j|>4 filter removes local helical contacts, off-diagonal stripes parallel to the main diagonal indicate parallel β-sheets; stripes perpendicular to it indicate antiparallel β-sheets. The Ramachandran plot scatters every residue's (φ, ψ) pair against the sterically allowed regions. The PAE heatmap renders the predicted-aligned-error matrix.

  · Six rendered views show the 3D structure from the faces of a cube — i.e. along ±x, ±y, ±z. Rendering representation is drawn randomly per protein from cartoon (secondary-structure ribbons), sticks (backbone bonds), or molecular surface; coloring is either N→C rainbow (blue at the N-terminus through red at the C-terminus) or one color per chain.